Protein AF-H0E4A8-F1 (afdb_monomer)

Organism: NCBI:txid1097667

Radius of gyration: 16.32 Å; Cα contacts (8 Å, |Δi|>4): 364; chains: 1; bounding box: 37×43×40 Å

Mean predicted aligned error: 2.86 Å

Secondary structure (DSSP, 8-state):
-EEEESSHHHHHHHHHHHHHH-TTS--EEEEHHHHHHH-SSEEEE-S-HHHHHHHHHHTTTTPPTT-EEEE----BGGGGT--TT-BPP-TTSSHHHHHHHHSPTT-EEEE--TT--HHHHH-TTS---EEEEEEES-HHHHHHHHHHHTTSTTEEEEE--SGGGHHHHTTHHHHHHHHHHHHTS----------

InterPro domains:
  IPR010185 NADPH-dependent F420 reductase [TIGR01915] (1-191)
  IPR028939 Pyrroline-5-carboxylate reductase, catalytic, N-terminal [PF03807] (2-75)
  IPR036291 NAD(P)-binding domain superfamily [SSF51735] (2-189)
  IPR051267 STEAP family metalloreductases [PTHR14239] (2-176)

pLDDT: mean 96.25, std 3.27, range [65.0, 98.88]

Structure (mmCIF, N/CA/C/O backbone):
data_AF-H0E4A8-F1
#
_entry.id   AF-H0E4A8-F1
#
loop_
_atom_site.group_PDB
_atom_site.id
_atom_site.type_symbol
_atom_site.label_atom_id
_atom_site.label_alt_id
_atom_site.label_comp_id
_atom_site.label_asym_id
_atom_site.label_entity_id
_atom_site.label_seq_id
_atom_site.pdbx_PDB_ins_code
_atom_site.Cartn_x
_atom_site.Cartn_y
_atom_site.Cartn_z
_atom_site.occupancy
_atom_site.B_iso_or_equiv
_atom_site.auth_seq_id
_atom_site.auth_comp_id
_atom_site.auth_asym_id
_atom_site.auth_atom_id
_atom_site.pdbx_PDB_model_num
ATOM 1 N N . MET A 1 1 ? -8.337 3.593 -13.729 1.00 89.88 1 MET A N 1
ATOM 2 C CA . MET A 1 1 ? -7.379 3.894 -12.639 1.00 89.88 1 MET A CA 1
ATOM 3 C C . MET A 1 1 ? -6.614 5.170 -12.969 1.00 89.88 1 MET A C 1
ATOM 5 O O . MET A 1 1 ? -6.301 5.410 -14.129 1.00 89.88 1 MET A O 1
ATOM 9 N N . ILE A 1 2 ? -6.331 5.998 -11.962 1.00 96.88 2 ILE A N 1
ATOM 10 C CA . ILE A 1 2 ? -5.602 7.260 -12.134 1.00 96.88 2 ILE A CA 1
ATOM 11 C C . ILE A 1 2 ? -4.277 7.159 -11.380 1.00 96.88 2 ILE A C 1
ATOM 13 O O . ILE A 1 2 ? -4.266 6.804 -10.203 1.00 96.88 2 ILE A O 1
ATOM 17 N N . ILE A 1 3 ? -3.170 7.455 -12.056 1.00 97.25 3 ILE A N 1
ATOM 18 C CA . ILE A 1 3 ? -1.826 7.464 -11.479 1.00 97.25 3 ILE A CA 1
ATOM 19 C C . ILE A 1 3 ? -1.454 8.910 -11.154 1.00 97.25 3 ILE A C 1
ATOM 21 O O . ILE A 1 3 ? -1.435 9.765 -12.038 1.00 97.25 3 ILE A O 1
ATOM 25 N N . GLY A 1 4 ? -1.166 9.173 -9.880 1.00 97.19 4 GLY A N 1
ATOM 26 C CA . GLY A 1 4 ? -0.726 10.477 -9.394 1.00 97.19 4 GLY A CA 1
ATOM 27 C C . GLY A 1 4 ? 0.796 10.630 -9.409 1.00 97.19 4 GLY A C 1
ATOM 28 O O . GLY A 1 4 ? 1.535 9.690 -9.111 1.00 97.19 4 GLY A O 1
ATOM 29 N N . SER A 1 5 ? 1.276 11.836 -9.710 1.00 96.06 5 SER A N 1
ATOM 30 C CA . SER A 1 5 ? 2.664 12.250 -9.470 1.00 96.06 5 SER A CA 1
ATOM 31 C C . SER A 1 5 ? 2.721 13.706 -9.007 1.00 96.06 5 SER A C 1
ATOM 33 O O . SER A 1 5 ? 1.786 14.476 -9.189 1.00 96.06 5 SER A O 1
ATOM 35 N N . ARG A 1 6 ? 3.856 14.130 -8.445 1.00 93.44 6 ARG A N 1
ATOM 36 C CA . ARG A 1 6 ? 4.151 15.567 -8.244 1.00 93.44 6 ARG A CA 1
ATOM 37 C C . ARG A 1 6 ? 4.451 16.304 -9.554 1.00 93.44 6 ARG A C 1
ATOM 39 O O . ARG A 1 6 ? 4.626 17.510 -9.544 1.00 93.44 6 ARG A O 1
ATOM 46 N N . ASP A 1 7 ? 4.621 15.552 -10.632 1.00 94.94 7 ASP A N 1
ATOM 47 C CA . ASP A 1 7 ? 4.944 16.031 -11.967 1.00 94.94 7 ASP A CA 1
ATOM 48 C C . ASP A 1 7 ? 4.000 15.343 -12.954 1.00 94.94 7 ASP A C 1
ATOM 50 O O . ASP A 1 7 ? 4.032 14.110 -13.070 1.00 94.94 7 ASP A O 1
ATOM 54 N N . ALA A 1 8 ? 3.155 16.129 -13.621 1.00 92.19 8 ALA A N 1
ATOM 55 C CA . ALA A 1 8 ? 2.137 15.626 -14.538 1.00 92.19 8 ALA A CA 1
ATOM 56 C C . ALA A 1 8 ? 2.733 14.809 -15.698 1.00 92.19 8 ALA A C 1
ATOM 58 O O . ALA A 1 8 ? 2.155 13.797 -16.095 1.00 92.19 8 ALA A O 1
ATOM 59 N N . GLY A 1 9 ? 3.916 15.189 -16.198 1.00 95.19 9 GLY A N 1
ATOM 60 C CA . GLY A 1 9 ? 4.614 14.466 -17.263 1.00 95.19 9 GLY A CA 1
ATOM 61 C C . GLY A 1 9 ? 4.978 13.044 -16.841 1.00 95.19 9 GLY A C 1
ATOM 62 O O . GLY A 1 9 ? 4.622 12.080 -17.516 1.00 95.19 9 GLY A O 1
ATOM 63 N N . ARG A 1 10 ? 5.581 12.886 -15.658 1.00 96.19 10 ARG A N 1
ATOM 64 C CA . ARG A 1 10 ? 5.902 11.565 -15.092 1.00 96.19 10 ARG A CA 1
ATOM 65 C C . ARG A 1 10 ? 4.665 10.715 -14.815 1.00 96.19 10 ARG A C 1
ATOM 67 O O . ARG A 1 10 ? 4.739 9.495 -14.957 1.00 96.19 10 ARG A O 1
ATOM 74 N N . ALA A 1 11 ? 3.548 11.326 -14.413 1.00 96.56 11 ALA A N 1
ATOM 75 C CA . ALA A 1 11 ? 2.289 10.597 -14.267 1.00 96.56 11 ALA A CA 1
ATOM 76 C C . ALA A 1 11 ? 1.781 10.089 -15.621 1.00 96.56 11 ALA A C 1
ATOM 78 O O . ALA A 1 11 ? 1.412 8.920 -15.728 1.00 96.56 11 ALA A O 1
ATOM 79 N N . ALA A 1 12 ? 1.788 10.942 -16.649 1.00 96.31 12 ALA A N 1
ATOM 80 C CA . ALA A 1 12 ? 1.376 10.569 -17.998 1.00 96.31 12 ALA A CA 1
ATOM 81 C C . ALA A 1 12 ? 2.245 9.429 -18.550 1.00 96.31 12 ALA A C 1
ATOM 83 O O . ALA A 1 12 ? 1.712 8.420 -18.998 1.00 96.31 12 ALA A O 1
ATOM 84 N N . GLU A 1 13 ? 3.570 9.518 -18.415 1.00 97.38 13 GLU A N 1
ATOM 85 C CA . GLU A 1 13 ? 4.483 8.442 -18.814 1.00 97.38 13 GLU A CA 1
ATOM 86 C C . GLU A 1 13 ? 4.211 7.125 -18.072 1.00 97.38 13 GLU A C 1
ATOM 88 O O . GLU A 1 13 ? 4.284 6.051 -18.666 1.00 97.38 13 GLU A O 1
ATOM 93 N N . ALA A 1 14 ? 3.909 7.181 -16.770 1.00 96.44 14 ALA A N 1
ATOM 94 C CA . ALA A 1 14 ? 3.557 5.992 -15.999 1.00 96.44 14 ALA A CA 1
ATOM 95 C C . ALA A 1 14 ? 2.240 5.367 -16.476 1.00 96.44 14 ALA A C 1
ATOM 97 O O . ALA A 1 14 ? 2.158 4.145 -16.589 1.00 96.44 14 ALA A O 1
ATOM 98 N N . ALA A 1 15 ? 1.242 6.193 -16.797 1.00 96.69 15 ALA A N 1
ATOM 99 C CA . ALA A 1 15 ? -0.020 5.728 -17.357 1.00 96.69 15 ALA A CA 1
ATOM 100 C C . ALA A 1 15 ? 0.171 5.094 -18.741 1.00 96.69 15 ALA A C 1
ATOM 102 O O . ALA A 1 15 ? -0.383 4.029 -18.986 1.00 96.69 15 ALA A O 1
ATOM 103 N N . GLU A 1 16 ? 0.998 5.678 -19.611 1.00 96.06 16 GLU A N 1
ATOM 104 C CA . GLU A 1 16 ? 1.305 5.097 -20.925 1.00 96.06 16 GLU A CA 1
ATOM 105 C C . GLU A 1 16 ? 2.062 3.768 -20.811 1.00 96.06 16 GLU A C 1
ATOM 107 O O . GLU A 1 16 ? 1.724 2.809 -21.504 1.00 96.06 16 GLU A O 1
ATOM 112 N N . ARG A 1 17 ? 3.023 3.649 -19.882 1.00 95.31 17 ARG A N 1
ATOM 113 C CA . ARG A 1 17 ? 3.667 2.354 -19.596 1.00 95.31 17 ARG A CA 1
ATOM 114 C C . ARG A 1 17 ? 2.653 1.304 -19.147 1.00 95.31 17 ARG A C 1
ATOM 116 O O . ARG A 1 17 ? 2.699 0.178 -19.629 1.00 95.31 17 ARG A O 1
ATOM 123 N N . ALA A 1 18 ? 1.732 1.674 -18.259 1.00 94.69 18 ALA A N 1
ATOM 124 C CA . ALA A 1 18 ? 0.694 0.767 -17.783 1.00 94.69 18 ALA A CA 1
ATOM 125 C C . ALA A 1 18 ? -0.293 0.373 -18.900 1.00 94.69 18 ALA A C 1
ATOM 127 O O . ALA A 1 18 ? -0.652 -0.796 -18.994 1.00 94.69 18 ALA A O 1
ATOM 128 N N . LYS A 1 19 ? -0.661 1.293 -19.803 1.00 95.62 19 LYS A N 1
ATOM 129 C CA . LYS A 1 19 ? -1.463 0.975 -21.002 1.00 95.62 19 LYS A CA 1
ATOM 130 C C . LYS A 1 19 ? -0.753 0.015 -21.950 1.00 95.62 19 LYS A C 1
ATOM 132 O O . LYS A 1 19 ? -1.410 -0.796 -22.586 1.00 95.62 19 LYS A O 1
ATOM 137 N N . GLY A 1 20 ? 0.576 0.084 -22.037 1.00 94.50 20 GLY A N 1
ATOM 138 C CA . GLY A 1 20 ? 1.362 -0.880 -22.808 1.00 94.50 20 GLY A CA 1
ATOM 139 C C . GLY A 1 20 ? 1.214 -2.322 -22.309 1.00 94.50 20 GLY A C 1
ATOM 140 O O . GLY A 1 20 ? 1.325 -3.247 -23.107 1.00 94.50 20 GLY A O 1
ATOM 141 N N . LEU A 1 21 ? 0.937 -2.504 -21.013 1.00 92.50 21 LEU A N 1
ATOM 142 C CA . LEU A 1 21 ? 0.673 -3.808 -20.396 1.00 92.50 21 LEU A CA 1
ATOM 143 C C . LEU A 1 21 ? -0.818 -4.169 -20.423 1.00 92.50 21 LEU A C 1
ATOM 145 O O . LEU A 1 21 ? -1.163 -5.331 -20.600 1.00 92.50 21 LEU A O 1
ATOM 149 N N . VAL A 1 22 ? -1.701 -3.177 -20.266 1.00 92.81 22 VAL A N 1
ATOM 150 C CA . VAL A 1 22 ? -3.159 -3.362 -20.207 1.00 92.81 22 VAL A CA 1
ATOM 151 C C . VAL A 1 22 ? -3.851 -2.393 -21.182 1.00 92.81 22 VAL A C 1
ATOM 153 O O . VAL A 1 22 ? -4.365 -1.355 -20.751 1.00 92.81 22 VAL A O 1
ATOM 156 N N . PRO A 1 23 ? -3.873 -2.695 -22.497 1.00 91.44 23 PRO A N 1
ATOM 157 C CA . PRO A 1 23 ? -4.367 -1.769 -23.524 1.00 91.44 23 PRO A CA 1
ATOM 158 C C . PRO A 1 23 ? -5.839 -1.377 -23.363 1.00 91.44 23 PRO A C 1
ATOM 160 O O . PRO A 1 23 ? -6.214 -0.250 -23.679 1.00 91.44 23 PRO A O 1
ATOM 163 N N . ASP A 1 24 ? -6.653 -2.288 -22.828 1.00 92.50 24 ASP A N 1
ATOM 164 C CA . ASP A 1 24 ? -8.088 -2.079 -22.607 1.00 92.50 24 ASP A CA 1
ATOM 165 C C . ASP A 1 24 ? -8.396 -1.340 -21.288 1.00 92.50 24 ASP A C 1
ATOM 167 O O . ASP A 1 24 ? -9.552 -1.046 -20.981 1.00 92.50 24 ASP A O 1
ATOM 171 N N . GLY A 1 25 ? -7.374 -1.029 -20.482 1.00 90.88 25 GLY A N 1
ATOM 172 C CA . GLY A 1 25 ? -7.534 -0.328 -19.211 1.00 90.88 25 GLY A CA 1
ATOM 173 C C . GLY A 1 25 ? -7.745 1.181 -19.383 1.00 90.88 25 GLY A C 1
ATOM 174 O O . GLY A 1 25 ? -6.939 1.865 -20.015 1.00 90.88 25 GLY A O 1
ATOM 175 N N . ASP A 1 26 ? -8.769 1.752 -18.733 1.00 93.81 26 ASP A N 1
ATOM 176 C CA . ASP A 1 26 ? -8.910 3.217 -18.620 1.00 93.81 26 ASP A CA 1
ATOM 177 C C . ASP A 1 26 ? -7.885 3.764 -17.614 1.00 93.81 26 ASP A C 1
ATOM 179 O O . ASP A 1 26 ? -8.121 3.812 -16.400 1.00 93.81 26 ASP A O 1
ATOM 183 N N . LEU A 1 27 ? -6.707 4.118 -18.128 1.00 95.75 27 LEU A N 1
ATOM 184 C CA . LEU A 1 27 ? -5.554 4.588 -17.367 1.00 95.75 27 LEU A CA 1
ATOM 185 C C . LEU A 1 27 ? -5.230 6.041 -17.708 1.00 95.75 27 LEU A C 1
ATOM 187 O O . LEU A 1 27 ? -5.097 6.415 -18.875 1.00 95.75 27 LEU A O 1
ATOM 191 N N . ARG A 1 28 ? -5.070 6.875 -16.678 1.00 96.19 28 ARG A N 1
ATOM 192 C CA . ARG A 1 28 ? -4.749 8.302 -16.833 1.00 96.19 28 ARG A CA 1
ATOM 193 C C . ARG A 1 28 ? -3.680 8.714 -15.837 1.00 96.19 28 ARG A C 1
ATOM 195 O O . ARG A 1 28 ? -3.685 8.246 -14.703 1.00 96.19 28 ARG A O 1
ATOM 202 N N . GLY A 1 29 ? -2.778 9.589 -16.261 1.00 97.62 29 GLY A N 1
ATOM 203 C CA . GLY A 1 29 ? -1.766 10.189 -15.401 1.00 97.62 29 GLY A CA 1
ATOM 204 C C . GLY A 1 29 ? -2.123 11.637 -15.101 1.00 97.62 29 GLY A C 1
ATOM 205 O O . GLY A 1 29 ? -2.346 12.390 -16.043 1.00 97.62 29 GLY A O 1
ATOM 206 N N . LEU A 1 30 ? -2.185 12.011 -13.823 1.00 97.81 30 LEU A N 1
ATOM 207 C CA . LEU A 1 30 ? -2.487 13.372 -13.368 1.00 97.81 30 LEU A CA 1
ATOM 208 C C . LEU A 1 30 ? -1.539 13.799 -12.241 1.00 97.81 30 LEU A C 1
ATOM 210 O O . LEU A 1 30 ? -0.810 12.984 -11.665 1.00 97.81 30 LEU A O 1
ATOM 214 N N . GLU A 1 31 ? -1.570 15.081 -11.882 1.00 97.62 31 GLU A N 1
ATOM 215 C CA . GLU A 1 31 ? -0.942 15.512 -10.636 1.00 97.62 31 GLU A CA 1
ATOM 216 C C . GLU A 1 31 ? -1.632 14.872 -9.422 1.00 97.62 31 GLU A C 1
ATOM 218 O O . GLU A 1 31 ? -2.827 14.581 -9.444 1.00 97.62 31 GLU A O 1
ATOM 223 N N . ASN A 1 32 ? -0.890 14.659 -8.332 1.00 97.75 32 ASN A N 1
ATOM 224 C CA . ASN A 1 32 ? -1.386 13.982 -7.129 1.00 97.75 32 ASN A CA 1
ATOM 225 C C . ASN A 1 32 ? -2.711 14.566 -6.609 1.00 97.75 32 ASN A C 1
ATOM 227 O O . ASN A 1 32 ? -3.613 13.808 -6.250 1.00 97.75 32 ASN A O 1
ATOM 231 N N . ALA A 1 33 ? -2.837 15.895 -6.567 1.00 97.44 33 ALA A N 1
ATOM 232 C CA . ALA A 1 33 ? -4.037 16.560 -6.064 1.00 97.44 33 ALA A CA 1
ATOM 233 C C . ALA A 1 33 ? -5.249 16.348 -6.988 1.00 97.44 33 ALA A C 1
ATOM 235 O O . ALA A 1 33 ? -6.349 16.047 -6.519 1.00 97.44 33 ALA A O 1
ATOM 236 N N . GLU A 1 34 ? -5.039 16.431 -8.302 1.00 97.56 34 GLU A N 1
ATOM 237 C CA . GLU A 1 34 ? -6.075 16.186 -9.308 1.00 97.56 34 GLU A CA 1
ATOM 238 C C . GLU A 1 34 ? -6.516 14.719 -9.307 1.00 97.56 34 GLU A C 1
ATOM 240 O O . GLU A 1 34 ? -7.712 14.431 -9.267 1.00 97.56 34 GLU A O 1
ATOM 245 N N . ALA A 1 35 ? -5.559 13.785 -9.257 1.00 97.62 35 ALA A N 1
ATOM 246 C CA . ALA A 1 35 ? -5.830 12.355 -9.147 1.00 97.62 35 ALA A CA 1
ATOM 247 C C . ALA A 1 35 ? -6.649 12.026 -7.891 1.00 97.62 35 ALA A C 1
ATOM 249 O O . ALA A 1 35 ? -7.612 11.265 -7.957 1.00 97.62 35 ALA A O 1
ATOM 250 N N . THR A 1 36 ? -6.302 12.642 -6.758 1.00 97.75 36 THR A N 1
ATOM 251 C CA . THR A 1 36 ? -7.011 12.467 -5.481 1.00 97.75 36 THR A CA 1
ATOM 252 C C . THR A 1 36 ? -8.427 13.039 -5.533 1.00 97.75 36 THR A C 1
ATOM 254 O O . THR A 1 36 ? -9.368 12.408 -5.055 1.00 97.75 36 THR A O 1
ATOM 257 N N . THR A 1 37 ? -8.602 14.198 -6.172 1.00 97.25 37 THR A N 1
ATOM 258 C CA . THR A 1 37 ? -9.918 14.832 -6.362 1.00 97.25 37 THR A CA 1
ATOM 259 C C . THR A 1 37 ? -10.838 13.972 -7.233 1.00 97.25 37 THR A C 1
ATOM 261 O O . THR A 1 37 ? -12.033 13.831 -6.945 1.00 97.25 37 THR A O 1
ATOM 264 N N . ALA A 1 38 ? -10.274 13.381 -8.289 1.00 96.25 38 ALA A N 1
ATOM 265 C CA . ALA A 1 38 ? -10.979 12.505 -9.217 1.00 96.25 38 ALA A CA 1
ATOM 266 C C . ALA A 1 38 ? -11.249 11.101 -8.645 1.00 96.25 38 ALA A C 1
ATOM 268 O O . ALA A 1 38 ? -12.133 10.406 -9.139 1.00 96.25 38 ALA A O 1
ATOM 269 N N . ALA A 1 39 ? -10.524 10.675 -7.606 1.00 95.88 39 ALA A N 1
ATOM 270 C CA . ALA A 1 39 ? -10.734 9.380 -6.971 1.00 95.88 39 ALA A CA 1
ATOM 271 C C . ALA A 1 39 ? -12.077 9.340 -6.227 1.00 95.88 39 ALA A C 1
ATOM 273 O O . ALA A 1 39 ? -12.325 10.122 -5.311 1.00 95.88 39 ALA A O 1
ATOM 274 N N . GLU A 1 40 ? -12.949 8.397 -6.573 1.00 92.62 40 GLU A N 1
ATOM 275 C CA . GLU A 1 40 ? -14.282 8.318 -5.968 1.00 92.62 40 GLU A CA 1
ATOM 276 C C . GLU A 1 40 ? -14.223 7.870 -4.504 1.00 92.62 40 GLU A C 1
ATOM 278 O O . GLU A 1 40 ? -14.769 8.542 -3.628 1.00 92.62 40 GLU A O 1
ATOM 283 N N . LYS A 1 41 ? -13.520 6.761 -4.227 1.00 95.44 41 LYS A N 1
ATOM 284 C CA . LYS A 1 41 ? -13.571 6.102 -2.913 1.00 95.44 41 LYS A CA 1
ATOM 285 C C . LYS A 1 41 ? -12.221 5.787 -2.282 1.00 95.44 41 LYS A C 1
ATOM 287 O O . LYS A 1 41 ? -12.070 6.002 -1.081 1.00 95.44 41 LYS A O 1
ATOM 292 N N . VAL A 1 42 ? -11.265 5.270 -3.053 1.00 98.25 42 VAL A N 1
ATOM 293 C CA . VAL A 1 42 ? -9.978 4.785 -2.534 1.00 98.25 42 VAL A CA 1
ATOM 294 C C . VAL A 1 42 ? -8.826 5.564 -3.159 1.00 98.25 42 VAL A C 1
ATOM 296 O O . VAL A 1 42 ? -8.773 5.727 -4.376 1.00 98.25 42 VAL A O 1
ATOM 299 N N . VAL A 1 43 ? -7.897 6.017 -2.320 1.00 98.50 43 VAL A N 1
ATOM 300 C CA . VAL A 1 43 ? -6.644 6.674 -2.708 1.00 98.5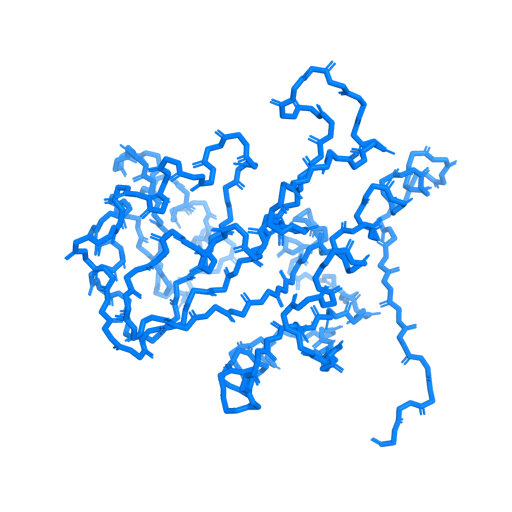0 43 VAL A CA 1
ATOM 301 C C . VAL A 1 43 ? -5.496 5.822 -2.179 1.00 98.50 43 VAL A C 1
ATOM 303 O O . VAL A 1 43 ? -5.333 5.679 -0.969 1.00 98.50 43 VAL A O 1
ATOM 306 N N . VAL A 1 44 ? -4.709 5.230 -3.078 1.00 98.38 44 VAL A N 1
ATOM 307 C CA . VAL A 1 44 ? -3.576 4.375 -2.696 1.00 98.38 44 VAL A CA 1
ATOM 308 C C . VAL A 1 44 ? -2.318 5.224 -2.540 1.00 98.38 44 VAL A C 1
ATOM 310 O O . VAL A 1 44 ? -1.916 5.930 -3.464 1.00 98.38 44 VAL A O 1
ATOM 313 N N . ILE A 1 45 ? -1.670 5.137 -1.380 1.00 98.31 45 ILE A N 1
ATOM 314 C CA . ILE A 1 45 ? -0.412 5.829 -1.098 1.00 98.31 45 ILE A CA 1
ATOM 315 C C . ILE A 1 45 ? 0.736 4.846 -1.304 1.00 98.31 45 ILE A C 1
ATOM 317 O O . ILE A 1 45 ? 1.072 4.050 -0.431 1.00 98.31 45 ILE A O 1
ATOM 321 N N . ALA A 1 46 ? 1.341 4.926 -2.488 1.00 96.38 46 ALA A N 1
ATOM 322 C CA . ALA A 1 46 ? 2.453 4.083 -2.927 1.00 96.38 46 ALA A CA 1
ATOM 323 C C . ALA A 1 46 ? 3.734 4.914 -3.134 1.00 96.38 46 ALA A C 1
ATOM 325 O O . ALA A 1 46 ? 4.352 4.899 -4.198 1.00 96.38 46 ALA A O 1
ATOM 326 N N . VAL A 1 47 ? 4.114 5.702 -2.123 1.00 96.38 47 VAL A N 1
ATOM 327 C CA . VAL A 1 47 ? 5.311 6.561 -2.155 1.00 96.38 47 VAL A CA 1
ATOM 328 C C . VAL A 1 47 ? 6.386 6.052 -1.190 1.00 96.38 47 VAL A C 1
ATOM 330 O O . VAL A 1 47 ? 6.066 5.384 -0.210 1.00 96.38 47 VAL A O 1
ATOM 333 N N . PRO A 1 48 ? 7.671 6.391 -1.390 1.00 95.44 48 PRO A N 1
ATOM 334 C CA . PRO A 1 48 ? 8.694 6.095 -0.393 1.00 95.44 48 PRO A CA 1
ATOM 335 C C . PRO A 1 48 ? 8.340 6.709 0.966 1.00 95.44 48 PRO A C 1
ATOM 337 O O . PRO A 1 48 ? 7.860 7.844 1.020 1.00 95.44 48 PRO A O 1
ATOM 340 N N . PHE A 1 49 ? 8.662 6.015 2.062 1.00 97.44 49 PHE A N 1
ATOM 341 C CA . PHE A 1 49 ? 8.358 6.483 3.422 1.00 97.44 49 PHE A CA 1
ATOM 342 C C . PHE A 1 49 ? 8.848 7.917 3.691 1.00 97.44 49 PHE A C 1
ATOM 344 O O . PHE A 1 49 ? 8.114 8.732 4.244 1.00 97.44 49 PHE A O 1
ATOM 351 N N . ALA A 1 50 ? 10.036 8.279 3.189 1.00 96.19 50 ALA A N 1
ATOM 352 C CA . ALA A 1 50 ? 10.596 9.630 3.308 1.00 96.19 50 ALA A CA 1
ATOM 353 C C . ALA A 1 50 ? 9.714 10.744 2.699 1.00 96.19 50 ALA A C 1
ATOM 355 O O . ALA A 1 50 ? 9.853 11.909 3.059 1.00 96.19 50 ALA A O 1
ATOM 356 N N . SER A 1 51 ? 8.823 10.408 1.762 1.00 96.81 51 SER A N 1
ATOM 357 C CA . SER A 1 51 ? 7.903 11.344 1.100 1.00 96.81 51 SER A CA 1
ATOM 358 C C . SER A 1 51 ? 6.447 11.185 1.544 1.00 96.81 51 SER A C 1
ATOM 360 O O . SER A 1 51 ? 5.606 11.980 1.130 1.00 96.81 51 SER A O 1
ATOM 362 N N . GLN A 1 52 ? 6.122 10.185 2.367 1.00 98.00 52 GLN A N 1
ATOM 363 C CA . GLN A 1 52 ? 4.743 9.877 2.754 1.00 98.00 52 GLN A CA 1
ATOM 364 C C . GLN A 1 52 ? 4.093 11.062 3.477 1.00 98.00 52 GLN A C 1
ATOM 366 O O . GLN A 1 52 ? 3.042 11.546 3.062 1.00 98.00 52 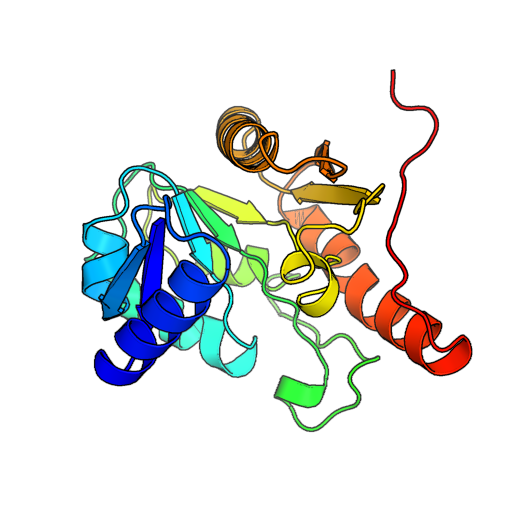GLN A O 1
ATOM 371 N N . ALA A 1 53 ? 4.758 11.592 4.507 1.00 97.94 53 ALA A N 1
ATOM 372 C CA . ALA A 1 53 ? 4.196 12.663 5.320 1.00 97.94 53 ALA A CA 1
ATOM 373 C C . ALA A 1 53 ? 3.969 13.963 4.533 1.00 97.94 53 ALA A C 1
ATOM 375 O O . ALA A 1 53 ? 2.942 14.615 4.701 1.00 97.94 53 ALA A O 1
ATOM 376 N N . SER A 1 54 ? 4.910 14.351 3.666 1.00 97.88 54 SER A N 1
ATOM 377 C CA . SER A 1 54 ? 4.755 15.540 2.821 1.00 97.88 54 SER A CA 1
ATOM 378 C C . SER A 1 54 ? 3.700 15.341 1.734 1.00 97.88 54 SER A C 1
ATOM 380 O O . SER A 1 54 ? 2.965 16.278 1.439 1.00 97.88 54 SER A O 1
ATOM 382 N N . THR A 1 55 ? 3.578 14.126 1.189 1.00 98.12 55 THR A N 1
ATOM 383 C CA . THR A 1 55 ? 2.527 13.780 0.221 1.00 98.12 55 THR A CA 1
ATOM 384 C C . THR A 1 55 ? 1.148 13.897 0.860 1.00 98.12 55 THR A C 1
ATOM 386 O O . THR A 1 55 ? 0.311 14.621 0.340 1.00 98.12 55 THR A O 1
ATOM 389 N N . LEU A 1 56 ? 0.923 13.268 2.018 1.00 98.25 56 LEU A N 1
ATOM 390 C CA . LEU A 1 56 ? -0.367 13.327 2.714 1.00 98.25 56 LEU A CA 1
ATOM 391 C C . LEU A 1 56 ? -0.747 14.753 3.123 1.00 98.25 56 LEU A C 1
ATOM 393 O O . LEU A 1 56 ? -1.891 15.152 2.933 1.00 98.25 56 LEU A O 1
ATOM 397 N N . LYS A 1 57 ? 0.216 15.548 3.605 1.00 97.62 57 LYS A N 1
ATOM 398 C CA . LYS A 1 57 ? -0.011 16.972 3.899 1.00 97.62 57 LYS A CA 1
ATOM 399 C C . LYS A 1 57 ? -0.384 17.774 2.655 1.00 97.62 57 LYS A C 1
ATOM 401 O O . LYS A 1 57 ? -1.249 18.626 2.736 1.00 97.62 57 LYS A O 1
ATOM 406 N N . GLY A 1 58 ? 0.243 17.504 1.510 1.00 97.38 58 GLY A N 1
ATOM 407 C CA . GLY A 1 58 ? -0.113 18.160 0.248 1.00 97.38 58 GLY A CA 1
ATOM 408 C C . GLY A 1 58 ? -1.483 17.749 -0.301 1.00 97.38 58 GLY A C 1
ATOM 409 O O . GLY A 1 58 ? -2.012 18.427 -1.174 1.00 97.38 58 GLY A O 1
ATOM 410 N N . LEU A 1 59 ? -2.052 16.649 0.198 1.00 97.81 59 LEU A N 1
ATOM 411 C CA . LEU A 1 59 ? -3.360 16.134 -0.198 1.00 97.81 59 LEU A CA 1
ATOM 412 C C . LEU A 1 59 ? -4.472 16.465 0.807 1.00 97.81 59 LEU A C 1
ATOM 414 O O . LEU A 1 59 ? -5.627 16.135 0.542 1.00 97.81 59 LEU A O 1
ATOM 418 N N . SER A 1 60 ? -4.163 17.105 1.941 1.00 95.69 60 SER A N 1
ATOM 419 C CA . SER A 1 60 ? -5.136 17.329 3.021 1.00 95.69 60 SER A CA 1
ATOM 420 C C . SER A 1 60 ? -6.383 18.074 2.558 1.00 95.69 60 SER A C 1
ATOM 422 O O . SER A 1 60 ? -7.477 17.762 3.008 1.00 95.69 60 SER A O 1
ATOM 424 N N . ASP A 1 61 ? -6.228 19.020 1.637 1.00 96.69 61 ASP A N 1
ATOM 425 C CA . ASP A 1 61 ? -7.322 19.904 1.223 1.00 96.69 61 ASP A CA 1
ATOM 426 C C . ASP A 1 61 ? -8.235 19.264 0.167 1.00 96.69 61 ASP A C 1
ATOM 428 O O . ASP A 1 61 ? -9.341 19.743 -0.075 1.00 96.69 61 ASP A O 1
ATOM 432 N N . VAL A 1 62 ? -7.779 18.177 -0.464 1.00 97.88 62 VAL A N 1
ATOM 433 C CA . VAL A 1 62 ? -8.506 17.474 -1.534 1.00 97.88 62 VAL A CA 1
ATOM 434 C C . VAL A 1 62 ? -9.026 16.103 -1.108 1.00 97.88 62 VAL A C 1
ATOM 436 O O . VAL A 1 62 ? -9.909 15.555 -1.768 1.00 97.88 62 VAL A O 1
ATOM 439 N N . LEU A 1 63 ? -8.511 15.547 -0.008 1.00 98.06 63 LEU A N 1
ATOM 440 C CA . LEU A 1 63 ? -9.054 14.339 0.603 1.00 98.06 63 LEU A CA 1
ATOM 441 C C . LEU A 1 63 ? -10.408 14.644 1.250 1.00 98.06 63 LEU A C 1
ATOM 443 O O . LEU A 1 63 ? -10.537 15.532 2.092 1.00 98.06 63 LEU A O 1
ATOM 447 N N . ARG A 1 64 ? -11.424 13.879 0.861 1.00 96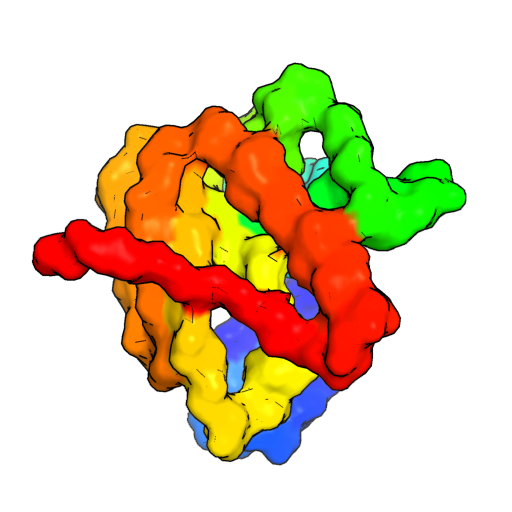.94 64 ARG A N 1
ATOM 448 C CA . ARG A 1 64 ? -12.814 14.063 1.283 1.00 96.94 64 ARG A CA 1
ATOM 449 C C . ARG A 1 64 ? -13.190 13.101 2.399 1.00 96.94 64 ARG A C 1
ATOM 451 O O . ARG A 1 64 ? -12.657 11.996 2.501 1.00 96.94 64 ARG A O 1
ATOM 458 N N . GLU A 1 65 ? -14.171 13.504 3.197 1.00 95.94 65 GLU A N 1
ATOM 459 C CA . GLU A 1 65 ? -14.786 12.631 4.193 1.00 95.94 65 GLU A CA 1
ATOM 460 C C . GLU A 1 65 ? -15.219 11.291 3.571 1.00 95.94 65 GLU A C 1
ATOM 462 O O . GLU A 1 65 ? -15.657 11.222 2.422 1.00 95.94 65 GLU A O 1
ATOM 467 N N . ASP A 1 66 ? -15.034 10.209 4.328 1.00 95.25 66 ASP A N 1
ATOM 468 C CA . ASP A 1 66 ? -15.328 8.830 3.935 1.00 95.25 66 ASP A CA 1
ATOM 469 C C . ASP A 1 66 ? -14.543 8.270 2.736 1.00 95.25 66 ASP A C 1
ATOM 471 O O . ASP A 1 66 ? -14.762 7.105 2.375 1.00 95.25 66 ASP A O 1
ATOM 475 N N . GLN A 1 67 ? -13.582 9.008 2.165 1.00 97.88 67 GLN A N 1
ATOM 476 C CA . GLN A 1 67 ? -12.541 8.385 1.345 1.00 97.88 67 GLN A CA 1
ATOM 477 C C . GLN A 1 67 ? -11.646 7.494 2.210 1.00 97.88 67 GLN A C 1
ATOM 479 O O . GLN A 1 67 ? -11.407 7.754 3.393 1.00 97.88 67 GLN A O 1
ATOM 484 N N . ILE A 1 68 ? -11.146 6.429 1.591 1.00 98.75 68 ILE A N 1
ATOM 485 C CA . ILE A 1 68 ? -10.208 5.494 2.197 1.00 98.75 68 ILE A CA 1
ATOM 486 C C . ILE A 1 68 ? -8.829 5.762 1.610 1.00 98.75 68 ILE A C 1
ATOM 488 O O . ILE A 1 68 ? -8.606 5.596 0.412 1.00 98.75 68 ILE A O 1
ATOM 492 N N . VAL A 1 69 ? -7.894 6.135 2.471 1.00 98.81 69 VAL A N 1
ATOM 493 C CA . VAL A 1 69 ? -6.468 6.103 2.175 1.00 98.81 69 VAL A CA 1
ATOM 494 C C . VAL A 1 69 ? -5.976 4.681 2.428 1.00 98.81 69 VAL A C 1
ATOM 496 O O . VAL A 1 69 ? -5.953 4.228 3.573 1.00 98.81 69 VAL A O 1
ATOM 499 N N . LEU A 1 70 ? -5.620 3.974 1.353 1.00 98.81 70 LEU A N 1
ATOM 500 C CA . LEU A 1 70 ? -4.941 2.683 1.420 1.00 98.81 70 LEU A CA 1
ATOM 501 C C . LEU A 1 70 ? -3.433 2.929 1.430 1.00 98.81 70 LEU A C 1
ATOM 503 O O . LEU A 1 70 ? -2.842 3.253 0.401 1.00 98.81 70 LEU A O 1
ATOM 507 N N . ASP A 1 71 ? -2.819 2.808 2.597 1.00 98.81 71 ASP A N 1
ATOM 508 C CA . ASP A 1 71 ? -1.392 3.021 2.781 1.00 98.81 71 ASP A CA 1
ATOM 509 C C . ASP A 1 71 ? -0.611 1.725 2.538 1.00 98.81 71 ASP A C 1
ATOM 511 O O . ASP A 1 71 ? -0.808 0.733 3.240 1.00 98.81 71 ASP A O 1
ATOM 515 N N . ALA A 1 72 ? 0.270 1.751 1.537 1.00 98.44 72 ALA A N 1
ATOM 516 C CA . ALA A 1 72 ? 1.175 0.651 1.208 1.00 98.44 72 ALA A CA 1
ATOM 517 C C . ALA A 1 72 ? 2.624 0.947 1.619 1.00 98.44 72 ALA A C 1
ATOM 519 O O . ALA A 1 72 ? 3.551 0.224 1.243 1.00 98.44 72 ALA A O 1
ATOM 520 N N . THR A 1 73 ? 2.856 2.041 2.348 1.00 98.00 73 THR A N 1
ATOM 521 C CA . THR A 1 73 ? 4.208 2.453 2.708 1.00 98.00 73 THR A CA 1
ATOM 522 C C . THR A 1 73 ? 4.786 1.614 3.841 1.00 98.00 73 THR A C 1
ATOM 524 O O . THR A 1 73 ? 4.099 1.181 4.761 1.00 98.00 73 THR A O 1
ATOM 527 N N . VAL A 1 74 ? 6.098 1.394 3.772 1.00 98.06 74 VAL A N 1
ATOM 528 C CA . VAL A 1 74 ? 6.856 0.677 4.798 1.00 98.06 74 VAL A CA 1
ATOM 529 C C . VAL A 1 74 ? 8.043 1.540 5.216 1.00 98.06 74 VAL A C 1
ATOM 531 O O . VAL A 1 74 ? 8.807 1.981 4.346 1.00 98.06 74 VAL A O 1
ATOM 534 N N . PRO A 1 75 ? 8.257 1.772 6.523 1.00 97.44 75 PRO A N 1
ATOM 535 C CA . PRO A 1 75 ? 9.339 2.606 7.019 1.00 97.44 75 PRO A CA 1
ATOM 536 C C . PRO A 1 75 ? 10.663 1.836 6.976 1.00 97.44 75 PRO A C 1
ATOM 538 O O . PRO A 1 75 ? 11.165 1.361 7.987 1.00 97.44 75 PRO A O 1
ATOM 541 N N . LEU A 1 76 ? 11.235 1.665 5.786 1.00 97.38 76 LEU A N 1
ATOM 542 C CA . LEU A 1 76 ? 12.493 0.941 5.594 1.00 97.38 76 LEU A CA 1
ATOM 543 C C . LEU A 1 76 ? 13.717 1.839 5.814 1.00 97.38 76 LEU A C 1
ATOM 545 O O . LEU A 1 76 ? 13.704 3.036 5.528 1.00 97.38 76 LEU A O 1
ATOM 549 N N . GLY A 1 77 ? 14.823 1.222 6.233 1.00 96.50 77 GLY A N 1
ATOM 550 C CA . GLY A 1 77 ? 16.110 1.869 6.483 1.00 96.50 77 GLY A CA 1
ATOM 551 C C . GLY A 1 77 ? 16.614 2.808 5.377 1.00 96.50 77 GLY A C 1
ATOM 552 O O . GLY A 1 77 ? 17.133 3.866 5.732 1.00 96.50 77 GLY A O 1
ATOM 553 N N . PRO A 1 78 ? 16.446 2.526 4.065 1.00 95.81 78 PRO A N 1
ATOM 554 C CA . PRO A 1 78 ? 16.899 3.420 3.000 1.00 95.81 78 PRO A CA 1
ATOM 555 C C . PRO A 1 78 ? 16.311 4.832 3.078 1.00 95.81 78 PRO A C 1
ATOM 557 O O . PRO A 1 78 ? 16.958 5.772 2.629 1.00 95.81 78 PRO A O 1
ATOM 560 N N . ALA A 1 79 ? 15.143 5.012 3.709 1.00 91.94 79 ALA A N 1
ATOM 561 C CA . ALA A 1 79 ? 14.560 6.334 3.948 1.00 91.94 79 ALA A CA 1
ATOM 562 C C . ALA A 1 79 ? 15.451 7.249 4.812 1.00 91.94 79 ALA A C 1
ATOM 564 O O . ALA A 1 79 ? 15.298 8.466 4.770 1.00 91.94 79 ALA A O 1
ATOM 565 N N . ILE A 1 80 ? 16.380 6.668 5.576 1.00 91.75 80 ILE A N 1
ATOM 566 C CA . ILE A 1 80 ? 17.330 7.364 6.454 1.00 91.75 80 ILE A CA 1
ATOM 567 C C . ILE A 1 80 ? 18.788 6.935 6.195 1.00 91.75 80 ILE A C 1
ATOM 569 O O . ILE A 1 80 ? 19.639 7.066 7.069 1.00 91.75 80 ILE A O 1
ATOM 573 N N . GLY A 1 81 ? 19.086 6.381 5.012 1.00 92.50 81 GLY A N 1
ATOM 574 C CA . GLY A 1 81 ? 20.437 5.925 4.646 1.00 92.50 81 GLY A CA 1
ATOM 575 C C . GLY A 1 81 ? 20.868 4.581 5.256 1.00 92.50 81 GLY A C 1
ATOM 576 O O . GLY A 1 81 ? 22.050 4.244 5.243 1.00 92.50 81 GLY A O 1
ATOM 577 N N . GLY A 1 82 ? 19.927 3.808 5.803 1.00 94.62 82 GLY A N 1
ATOM 578 C CA . GLY A 1 82 ? 20.144 2.468 6.350 1.00 94.62 82 GLY A CA 1
ATOM 579 C C . GLY A 1 82 ? 19.936 1.330 5.342 1.00 94.62 82 GLY A C 1
ATOM 580 O O . GLY A 1 82 ? 19.718 1.537 4.149 1.00 94.62 82 GLY A O 1
ATOM 581 N N . LYS A 1 83 ? 19.975 0.087 5.838 1.00 96.44 83 LYS A N 1
ATOM 582 C CA . LYS A 1 83 ? 19.785 -1.127 5.024 1.00 96.44 83 LYS A CA 1
ATOM 583 C C . LYS A 1 83 ? 18.299 -1.381 4.723 1.00 96.44 83 LYS A C 1
ATOM 585 O O . LYS A 1 83 ? 17.464 -1.143 5.594 1.00 96.44 83 LYS A O 1
ATOM 590 N N . PRO A 1 84 ? 17.952 -1.961 3.558 1.00 94.88 84 PRO A N 1
ATOM 591 C CA . PRO A 1 84 ? 16.567 -2.311 3.214 1.00 94.88 84 PRO A CA 1
ATOM 592 C C . PRO A 1 84 ? 15.984 -3.437 4.085 1.00 94.88 84 PRO A C 1
ATOM 594 O O . PRO A 1 84 ? 14.776 -3.607 4.141 1.00 94.88 84 PRO A O 1
ATOM 597 N N . THR A 1 85 ? 16.825 -4.168 4.823 1.00 96.75 85 THR A N 1
ATOM 598 C CA . THR A 1 85 ? 16.416 -5.185 5.808 1.00 96.75 85 THR A CA 1
ATOM 599 C C . THR A 1 85 ? 16.225 -4.617 7.220 1.00 96.75 85 THR A C 1
ATOM 601 O O . THR A 1 85 ? 16.192 -5.373 8.188 1.00 96.75 85 THR A O 1
ATOM 604 N N . THR A 1 86 ? 16.174 -3.293 7.373 1.00 96.88 86 THR A N 1
ATOM 605 C CA . THR A 1 86 ? 15.978 -2.620 8.661 1.00 96.88 86 THR A CA 1
ATOM 606 C C . THR A 1 86 ? 14.656 -1.869 8.645 1.00 96.88 86 THR A C 1
ATOM 608 O O . THR A 1 86 ? 14.405 -1.096 7.725 1.00 96.88 86 THR A O 1
ATOM 611 N N . LEU A 1 87 ? 13.834 -2.080 9.674 1.00 96.75 87 LEU A N 1
ATOM 612 C CA . LEU A 1 87 ? 12.637 -1.283 9.921 1.00 96.75 87 LEU A CA 1
ATOM 613 C C . LEU A 1 87 ? 13.012 -0.045 10.747 1.00 96.75 87 LEU A C 1
ATOM 615 O O . LEU A 1 87 ? 13.746 -0.144 11.730 1.00 96.75 87 LEU A O 1
ATOM 619 N N . VAL A 1 88 ? 12.513 1.114 10.342 1.00 96.50 88 VAL A N 1
ATOM 620 C CA . VAL A 1 88 ? 12.662 2.392 11.034 1.00 96.50 88 VAL A CA 1
ATOM 621 C C . VAL A 1 88 ? 11.497 2.553 12.003 1.00 96.50 88 VAL A C 1
ATOM 623 O O . VAL A 1 88 ? 10.343 2.320 11.654 1.00 96.50 88 VAL A O 1
ATOM 626 N N . GLY A 1 89 ? 11.803 2.952 13.237 1.00 95.06 89 GLY A N 1
ATOM 627 C CA . GLY A 1 89 ? 10.779 3.241 14.235 1.00 95.06 89 GLY A CA 1
ATOM 628 C C . GLY A 1 89 ? 9.999 4.508 13.887 1.00 95.06 89 GLY A C 1
ATOM 629 O O . GLY A 1 89 ? 10.594 5.544 13.594 1.00 95.06 89 GLY A O 1
ATOM 630 N N . VAL A 1 90 ? 8.672 4.428 13.973 1.00 96.62 90 VAL A N 1
ATOM 631 C CA . VAL A 1 90 ? 7.751 5.558 13.798 1.00 96.62 90 VAL A CA 1
ATOM 632 C C . VAL A 1 90 ? 7.070 5.828 15.135 1.00 96.62 90 VAL A C 1
ATOM 634 O O . VAL A 1 90 ? 6.597 4.893 15.777 1.00 96.62 90 VAL A O 1
ATOM 637 N N . TRP A 1 91 ? 7.014 7.089 15.574 1.00 97.25 91 TRP A N 1
ATOM 638 C CA . TRP A 1 91 ? 6.471 7.440 16.896 1.00 97.25 91 TRP A CA 1
ATOM 639 C C . TRP A 1 91 ? 5.006 7.016 17.064 1.00 97.25 91 TRP A C 1
ATOM 641 O O . TRP A 1 91 ? 4.615 6.508 18.110 1.00 97.25 91 TRP A O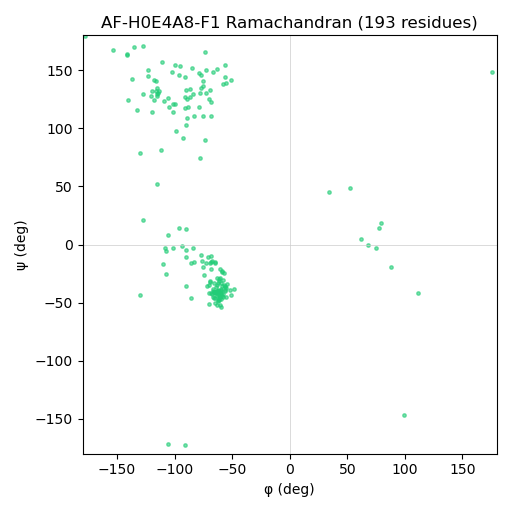 1
ATOM 651 N N . GLN A 1 92 ? 4.208 7.163 16.007 1.00 97.94 92 GLN A N 1
ATOM 652 C CA . GLN A 1 92 ? 2.806 6.747 15.950 1.00 97.94 92 GLN A CA 1
ATOM 653 C C . GLN A 1 92 ? 2.630 5.217 15.976 1.00 97.94 92 GLN A C 1
ATOM 655 O O . GLN A 1 92 ? 1.510 4.739 16.115 1.00 97.94 92 GLN A O 1
ATOM 660 N N . GLY A 1 93 ? 3.718 4.453 15.849 1.00 97.81 93 GLY A N 1
ATOM 661 C CA . GLY A 1 93 ? 3.751 2.991 15.869 1.00 97.81 93 GLY A CA 1
ATOM 662 C C . GLY A 1 93 ? 4.111 2.378 14.517 1.00 97.81 93 GLY A C 1
ATOM 663 O O . GLY A 1 93 ? 4.915 1.448 14.473 1.00 97.81 93 GLY A O 1
ATOM 664 N N . SER A 1 94 ? 3.559 2.916 13.429 1.00 98.56 94 SER A N 1
ATOM 665 C CA . SER A 1 94 ? 3.700 2.410 12.056 1.00 98.56 94 SER A CA 1
ATOM 666 C C . SER A 1 94 ? 3.525 3.529 11.024 1.00 98.56 94 SER A C 1
ATOM 668 O O . SER A 1 94 ? 3.066 4.623 11.379 1.00 98.56 94 SER A O 1
ATOM 670 N N . ALA A 1 95 ? 3.875 3.284 9.757 1.00 98.56 95 ALA A N 1
ATOM 671 C CA . ALA A 1 95 ? 3.638 4.254 8.687 1.00 98.56 95 ALA A CA 1
ATOM 672 C C . ALA A 1 95 ? 2.136 4.497 8.470 1.00 98.56 95 ALA A C 1
ATOM 674 O O . ALA A 1 95 ? 1.728 5.651 8.322 1.00 98.56 95 ALA A O 1
ATOM 675 N N . ALA A 1 96 ? 1.308 3.459 8.599 1.00 98.69 96 ALA A N 1
ATOM 676 C CA . ALA A 1 96 ? -0.144 3.584 8.506 1.00 98.69 96 ALA A CA 1
ATOM 677 C C . ALA A 1 96 ? -0.757 4.417 9.645 1.00 98.69 96 ALA A C 1
ATOM 679 O O . ALA A 1 96 ? -1.629 5.258 9.421 1.00 98.69 96 ALA A O 1
ATOM 680 N N . GLN A 1 97 ? -0.279 4.247 10.882 1.00 98.69 97 GLN A N 1
ATOM 681 C CA . GLN A 1 97 ? -0.715 5.088 12.005 1.00 98.69 97 GLN A CA 1
ATOM 682 C C . GLN A 1 97 ? -0.212 6.533 11.867 1.00 98.69 97 GLN A C 1
ATOM 684 O O . GLN A 1 97 ? -0.909 7.471 12.259 1.00 98.69 97 GLN A O 1
ATOM 689 N N . GLN A 1 98 ? 0.965 6.743 11.264 1.00 98.69 98 GLN A N 1
ATOM 690 C CA . GLN A 1 98 ? 1.405 8.082 10.873 1.00 98.69 98 GLN A CA 1
ATOM 691 C C . GLN A 1 98 ? 0.460 8.680 9.826 1.00 98.69 98 GLN A C 1
ATOM 693 O O . GLN A 1 98 ? 0.045 9.826 9.993 1.00 98.69 98 GLN A O 1
ATOM 698 N N . ALA A 1 99 ? 0.054 7.915 8.809 1.00 98.62 99 ALA A N 1
ATOM 699 C CA . ALA A 1 99 ? -0.918 8.371 7.824 1.00 98.62 99 ALA A CA 1
ATOM 700 C C . ALA A 1 99 ? -2.247 8.772 8.478 1.00 98.62 99 ALA A C 1
ATOM 702 O O . ALA A 1 99 ? -2.741 9.869 8.224 1.00 98.62 99 ALA A O 1
ATOM 703 N N . GLN A 1 100 ? -2.766 7.956 9.403 1.00 98.62 100 GLN A N 1
ATOM 704 C CA . GLN A 1 100 ? -3.983 8.264 10.165 1.00 98.62 100 GLN A CA 1
ATOM 705 C C . GLN A 1 100 ? -3.885 9.586 10.936 1.00 98.62 100 GLN A C 1
ATOM 707 O O . GLN A 1 100 ? -4.874 10.305 11.033 1.00 98.62 100 GLN A O 1
ATOM 712 N N . SER A 1 101 ? -2.701 9.941 11.443 1.00 98.06 101 SER A N 1
ATOM 713 C CA . SER A 1 101 ? -2.488 11.220 12.136 1.00 98.06 101 SER A CA 1
ATOM 714 C C . SER A 1 101 ? -2.388 12.443 11.212 1.00 98.06 101 SER A C 1
ATOM 716 O O . SER A 1 101 ? -2.434 13.572 11.697 1.00 98.06 101 SER A O 1
ATOM 718 N N . LEU A 1 102 ? -2.207 12.235 9.903 1.00 98.19 102 LEU A N 1
ATOM 719 C CA . LEU A 1 102 ? -1.967 13.293 8.917 1.00 98.19 102 LEU A CA 1
ATOM 720 C C . LEU A 1 102 ? -3.161 13.551 7.998 1.00 98.19 102 LEU A C 1
ATOM 722 O O . LEU A 1 102 ? -3.264 14.646 7.447 1.00 98.19 102 LEU A O 1
ATOM 726 N N . VAL A 1 103 ? -4.029 12.559 7.798 1.00 98.19 103 VAL A N 1
ATOM 727 C CA . VAL A 1 103 ? -5.234 12.734 6.984 1.00 98.19 103 VAL A CA 1
ATOM 728 C C . VAL A 1 103 ? -6.278 13.590 7.718 1.00 98.19 103 VAL A C 1
ATOM 730 O O . VAL A 1 103 ? -6.340 13.564 8.951 1.00 98.19 103 VAL A O 1
ATOM 733 N N . PRO A 1 104 ? -7.120 14.344 6.988 1.00 97.88 104 PRO A N 1
ATOM 734 C CA . PRO A 1 104 ? -8.223 15.097 7.578 1.00 97.88 104 PRO A CA 1
ATOM 735 C C . PRO A 1 104 ? -9.183 14.233 8.400 1.00 97.88 104 PRO A C 1
ATOM 737 O O . PRO A 1 104 ? -9.371 13.041 8.142 1.00 97.88 104 PRO A O 1
ATOM 740 N N . ALA A 1 105 ? -9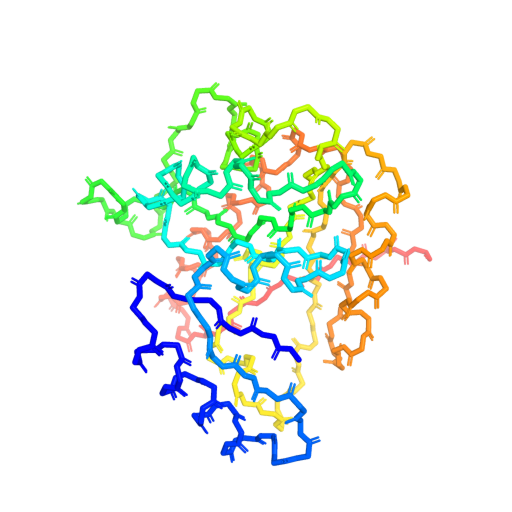.866 14.866 9.356 1.00 96.12 105 ALA A N 1
ATOM 741 C CA . ALA A 1 105 ? -10.958 14.227 10.075 1.00 96.12 105 ALA A CA 1
ATOM 742 C C . ALA A 1 105 ? -12.014 13.702 9.089 1.00 96.12 105 ALA A C 1
ATOM 744 O O . ALA A 1 105 ? -12.346 14.355 8.103 1.00 96.12 105 ALA A O 1
ATOM 745 N N . GLY A 1 106 ? -12.532 12.504 9.351 1.00 96.19 106 GLY A N 1
ATOM 746 C CA . GLY A 1 106 ? -13.505 11.863 8.469 1.00 96.19 106 GLY A CA 1
ATOM 747 C C . GLY A 1 106 ? -12.884 11.023 7.350 1.00 96.19 106 GLY A C 1
ATOM 748 O O . GLY A 1 106 ? -13.564 10.116 6.878 1.00 96.19 106 GLY A O 1
ATOM 749 N N . VAL A 1 107 ? -11.609 11.206 6.992 1.00 98.31 107 VAL A N 1
ATOM 750 C CA . VAL A 1 107 ? -10.883 10.293 6.089 1.00 98.31 107 VAL A CA 1
ATOM 751 C C . VAL A 1 107 ? -10.522 9.011 6.838 1.00 98.31 107 VAL A C 1
ATOM 753 O O . VAL A 1 107 ? -10.190 9.037 8.025 1.00 98.31 107 VAL A O 1
ATOM 756 N N . LYS A 1 108 ? -10.629 7.862 6.170 1.00 98.38 108 LYS A N 1
ATOM 757 C CA . LYS A 1 108 ? -10.342 6.550 6.765 1.00 98.38 108 LYS A CA 1
ATOM 758 C C . LYS A 1 108 ? -8.984 6.063 6.300 1.00 98.38 108 LYS A C 1
ATOM 760 O O . LYS A 1 108 ? -8.586 6.345 5.175 1.00 98.38 108 LYS A O 1
ATOM 765 N N . VAL A 1 109 ? -8.297 5.301 7.143 1.00 98.75 109 VAL A N 1
ATOM 766 C CA . VAL A 1 109 ? -7.008 4.698 6.794 1.00 98.75 109 VAL A CA 1
ATOM 767 C C . VAL A 1 109 ? -7.105 3.189 6.910 1.00 98.75 109 VAL A C 1
ATOM 769 O O . VAL A 1 109 ? -7.530 2.652 7.936 1.00 98.75 109 VAL A O 1
ATOM 772 N N . VAL A 1 110 ? -6.704 2.527 5.834 1.00 98.88 110 VAL A N 1
ATOM 773 C CA . VAL A 1 110 ? -6.490 1.087 5.748 1.00 98.88 110 VAL A CA 1
ATOM 774 C C . VAL A 1 110 ? -5.049 0.887 5.304 1.00 98.88 110 VAL A C 1
ATOM 776 O O . VAL A 1 110 ? -4.516 1.684 4.542 1.00 98.88 110 VAL A O 1
ATOM 779 N N . SER A 1 111 ? -4.407 -0.159 5.789 1.00 98.81 111 SER A N 1
ATOM 780 C CA . SER A 1 111 ? -3.044 -0.513 5.421 1.00 98.81 111 SER A CA 1
ATOM 781 C C . SER A 1 111 ? -3.036 -1.882 4.749 1.00 98.81 111 SER A C 1
ATOM 783 O O . SER A 1 111 ? -3.815 -2.759 5.129 1.00 98.81 111 SER A O 1
ATOM 785 N N . GLY A 1 112 ? -2.203 -2.051 3.724 1.00 98.38 112 GLY A N 1
ATOM 786 C CA . GLY A 1 112 ? -2.137 -3.277 2.931 1.00 98.38 112 GLY A CA 1
ATOM 787 C C . GLY A 1 112 ? -1.060 -3.229 1.852 1.00 98.38 112 GLY A C 1
ATOM 788 O O . GLY A 1 112 ? -0.378 -2.227 1.691 1.00 98.38 112 GLY A O 1
ATOM 789 N N . LEU A 1 113 ? -0.911 -4.312 1.084 1.00 98.12 113 LEU A N 1
ATOM 790 C CA . LEU A 1 113 ? -0.003 -4.406 -0.078 1.00 98.12 113 LEU A CA 1
ATOM 791 C C . LEU A 1 113 ? 1.509 -4.367 0.226 1.00 98.12 113 LEU A C 1
ATOM 793 O O . LEU A 1 113 ? 2.309 -4.514 -0.692 1.00 98.12 113 LEU A O 1
ATOM 797 N N . HIS A 1 114 ? 1.920 -4.247 1.491 1.00 98.19 114 HIS A N 1
ATOM 798 C CA . HIS A 1 114 ? 3.328 -4.064 1.890 1.00 98.19 114 HIS A CA 1
ATOM 799 C C . HIS A 1 114 ? 4.287 -5.152 1.379 1.00 98.19 114 HIS A C 1
ATOM 801 O O . HIS A 1 114 ? 5.444 -4.876 1.074 1.00 98.19 114 HIS A O 1
ATOM 807 N N . THR A 1 115 ? 3.815 -6.401 1.328 1.00 96.75 115 THR A N 1
ATOM 808 C CA . THR A 1 115 ? 4.627 -7.584 1.010 1.00 96.75 115 THR A CA 1
ATOM 809 C C . THR A 1 115 ? 4.601 -7.963 -0.467 1.00 96.75 115 THR A C 1
ATOM 811 O O . THR A 1 115 ? 5.259 -8.929 -0.845 1.00 96.75 115 THR A O 1
ATOM 814 N N . LEU A 1 116 ? 3.855 -7.233 -1.303 1.00 95.62 116 LEU A N 1
ATOM 815 C CA . LEU A 1 116 ? 3.750 -7.549 -2.723 1.00 95.62 116 LEU A CA 1
ATOM 816 C C . LEU A 1 116 ? 5.001 -7.092 -3.472 1.00 95.62 116 LEU A C 1
ATOM 818 O O . LEU A 1 116 ? 5.493 -5.976 -3.297 1.00 95.62 116 LEU A O 1
ATOM 822 N N . SER A 1 117 ? 5.512 -7.959 -4.342 1.00 93.44 117 SER A N 1
ATOM 823 C CA . SER A 1 117 ? 6.609 -7.609 -5.237 1.00 93.44 117 SER A CA 1
ATOM 824 C C . SER A 1 117 ? 6.062 -6.808 -6.413 1.00 93.44 117 SER A C 1
ATOM 826 O O . SER A 1 117 ? 5.260 -7.322 -7.185 1.00 93.44 117 SER A O 1
ATOM 828 N N . ALA A 1 118 ? 6.524 -5.565 -6.562 1.00 91.81 118 ALA A N 1
ATOM 829 C CA . ALA A 1 118 ? 6.155 -4.730 -7.703 1.00 91.81 118 ALA A CA 1
ATOM 830 C C . ALA A 1 118 ? 6.498 -5.403 -9.043 1.00 91.81 118 ALA A C 1
ATOM 832 O O . ALA A 1 118 ? 5.690 -5.346 -9.960 1.00 91.81 118 ALA A O 1
ATOM 833 N N . ASP A 1 119 ? 7.641 -6.093 -9.124 1.00 91.44 119 ASP A N 1
ATOM 834 C CA . ASP A 1 119 ? 8.062 -6.812 -10.331 1.00 91.44 119 ASP A CA 1
ATOM 835 C C . ASP A 1 119 ? 7.060 -7.915 -10.707 1.00 91.44 119 ASP A C 1
ATOM 837 O O . ASP A 1 119 ? 6.613 -7.965 -11.851 1.00 91.44 119 ASP A O 1
ATOM 841 N N . LEU A 1 120 ? 6.631 -8.737 -9.736 1.00 92.12 120 LEU A N 1
ATOM 842 C CA . LEU A 1 120 ? 5.625 -9.780 -9.976 1.00 92.12 120 LEU A CA 1
ATOM 843 C C . LEU A 1 120 ? 4.255 -9.200 -10.344 1.00 92.12 120 LEU A C 1
ATOM 845 O O . LEU A 1 120 ? 3.549 -9.787 -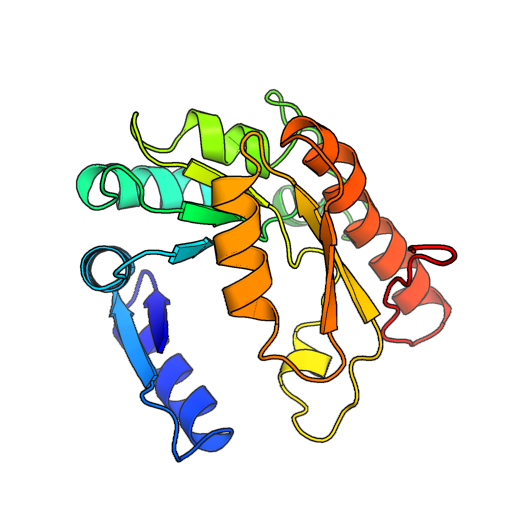11.148 1.00 92.12 120 LEU A O 1
ATOM 849 N N . LEU A 1 121 ? 3.885 -8.035 -9.804 1.00 91.31 121 LEU A N 1
ATOM 850 C CA . LEU A 1 121 ? 2.639 -7.357 -10.183 1.00 91.31 121 LEU A CA 1
ATOM 851 C C . LEU A 1 121 ? 2.657 -6.827 -11.624 1.00 91.31 121 LEU A C 1
ATOM 853 O O . LEU A 1 121 ? 1.595 -6.556 -12.180 1.00 91.31 121 LEU A O 1
ATOM 857 N N . THR A 1 122 ? 3.838 -6.635 -12.218 1.00 91.06 122 THR A N 1
ATOM 858 C CA . THR A 1 122 ? 3.962 -6.225 -13.626 1.00 91.06 122 THR A CA 1
ATOM 859 C C . THR A 1 122 ? 4.049 -7.394 -14.604 1.00 91.06 122 THR A C 1
ATOM 861 O O . THR A 1 122 ? 3.926 -7.175 -15.808 1.00 91.06 122 THR A O 1
ATOM 864 N N . ASP A 1 123 ? 4.232 -8.616 -14.102 1.00 92.12 123 ASP A N 1
ATOM 865 C CA . ASP A 1 123 ? 4.211 -9.847 -14.886 1.00 92.12 123 ASP A CA 1
ATOM 866 C C . ASP A 1 123 ? 2.790 -10.433 -14.877 1.00 92.12 123 ASP A C 1
ATOM 868 O O . ASP A 1 123 ? 2.405 -11.161 -13.966 1.00 92.12 123 ASP A O 1
ATOM 872 N N . LEU A 1 124 ? 1.981 -10.062 -15.874 1.00 90.56 124 LEU A N 1
ATOM 873 C CA . LEU A 1 124 ? 0.554 -10.414 -15.927 1.00 90.56 124 LEU A CA 1
ATOM 874 C C . LEU A 1 124 ? 0.290 -11.913 -16.148 1.00 90.56 124 LEU A C 1
ATOM 876 O O . LEU A 1 124 ? -0.830 -12.364 -15.922 1.00 90.56 124 LEU A O 1
ATOM 880 N N . ASP A 1 125 ? 1.302 -12.674 -16.573 1.00 89.81 125 ASP A N 1
ATOM 881 C CA . ASP A 1 125 ? 1.214 -14.127 -16.753 1.00 89.81 125 ASP A CA 1
ATOM 882 C C . ASP A 1 125 ? 1.610 -14.896 -15.475 1.00 89.81 125 ASP A C 1
ATOM 884 O O . ASP A 1 125 ? 1.520 -16.128 -15.424 1.00 89.81 125 ASP A O 1
ATOM 888 N N . HIS A 1 126 ? 2.064 -14.191 -14.434 1.00 89.19 126 HIS A N 1
ATOM 889 C CA . HIS A 1 126 ? 2.495 -14.787 -13.177 1.00 89.19 126 HIS A CA 1
ATOM 890 C C . HIS A 1 126 ? 1.330 -14.991 -12.200 1.00 89.19 126 HIS A C 1
ATOM 892 O O . HIS A 1 126 ? 0.640 -14.045 -11.823 1.00 89.19 126 HIS A O 1
ATOM 898 N N . ASP A 1 127 ? 1.166 -16.216 -11.695 1.00 88.44 127 ASP A N 1
ATOM 899 C CA . ASP A 1 127 ? 0.263 -16.481 -10.570 1.00 88.44 127 ASP A CA 1
ATOM 900 C C . ASP A 1 127 ? 0.900 -16.004 -9.258 1.00 88.44 127 ASP A C 1
ATOM 902 O O . ASP A 1 127 ? 1.868 -16.592 -8.771 1.00 88.44 127 ASP A O 1
ATOM 906 N N . LEU A 1 128 ? 0.340 -14.940 -8.673 1.00 91.62 128 LEU A N 1
ATOM 907 C CA . LEU A 1 128 ? 0.824 -14.369 -7.416 1.00 91.62 128 LEU A CA 1
ATOM 908 C C . LEU A 1 128 ? 0.780 -15.363 -6.250 1.00 91.62 128 LEU A C 1
ATOM 910 O O . LEU A 1 128 ? 1.624 -15.244 -5.358 1.00 91.62 128 LEU A O 1
ATOM 914 N N . ALA A 1 129 ? -0.203 -16.274 -6.231 1.00 93.12 129 ALA A N 1
ATOM 915 C CA . ALA A 1 129 ? -0.429 -17.309 -5.218 1.00 93.12 129 ALA A CA 1
ATOM 916 C C . ALA A 1 129 ? -0.053 -16.911 -3.770 1.00 93.12 129 ALA A C 1
ATOM 918 O O . ALA A 1 129 ? 0.600 -17.670 -3.045 1.00 93.12 129 ALA A O 1
ATOM 919 N N . GLN A 1 130 ? -0.446 -15.712 -3.327 1.00 95.62 130 GLN A N 1
ATOM 920 C CA . GLN A 1 130 ? -0.027 -15.157 -2.038 1.00 95.62 130 GLN A CA 1
ATOM 921 C C . GLN A 1 130 ? -1.140 -14.398 -1.327 1.00 95.62 130 GLN A C 1
ATOM 923 O O . GLN A 1 130 ? -2.127 -13.961 -1.920 1.00 95.62 130 GLN A O 1
ATOM 928 N N . ASP A 1 131 ? -0.924 -14.185 -0.035 1.00 97.81 131 ASP A N 1
ATOM 929 C CA . ASP A 1 131 ? -1.786 -13.362 0.787 1.00 97.81 131 ASP A CA 1
ATOM 930 C C . 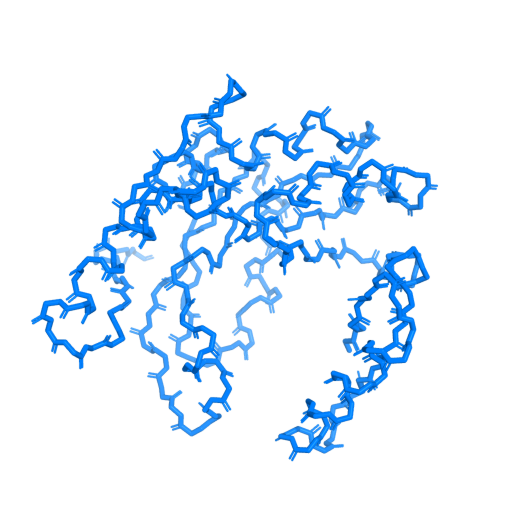ASP A 1 131 ? -1.247 -11.938 0.918 1.00 97.81 131 ASP A C 1
ATOM 932 O O . ASP A 1 131 ? -0.042 -11.710 1.056 1.00 97.81 131 ASP A O 1
ATOM 936 N N . THR A 1 132 ? -2.158 -10.970 0.986 1.00 97.75 132 THR A N 1
ATOM 937 C CA . THR A 1 132 ? -1.859 -9.635 1.507 1.00 97.75 132 THR A CA 1
ATOM 938 C C . THR A 1 132 ? -2.649 -9.380 2.780 1.00 97.75 132 THR A C 1
ATOM 940 O O . THR A 1 132 ? -3.838 -9.687 2.876 1.00 97.75 132 THR A O 1
ATOM 943 N N . LEU A 1 133 ? -1.969 -8.843 3.789 1.00 98.56 133 LEU A N 1
ATOM 944 C CA . LEU A 1 133 ? -2.559 -8.574 5.093 1.00 98.56 133 LEU A CA 1
ATOM 945 C C . LEU A 1 133 ? -3.119 -7.155 5.127 1.00 98.56 133 LEU A C 1
ATOM 947 O O . LEU A 1 133 ? -2.394 -6.199 4.846 1.00 98.56 133 LEU A O 1
ATOM 951 N N . ILE A 1 134 ? -4.391 -7.035 5.500 1.00 98.75 134 ILE A N 1
ATOM 952 C CA . ILE A 1 134 ? -5.131 -5.776 5.550 1.00 98.75 134 ILE A CA 1
ATOM 953 C C . ILE A 1 134 ? -5.387 -5.377 7.006 1.00 98.75 134 ILE A C 1
ATOM 955 O O . ILE A 1 134 ? -6.017 -6.120 7.760 1.00 98.75 134 ILE A O 1
ATOM 959 N N . CYS A 1 135 ? -4.945 -4.183 7.397 1.00 98.88 135 CYS A N 1
ATOM 960 C CA . CYS A 1 135 ? -5.136 -3.624 8.737 1.00 98.88 135 CYS A CA 1
ATOM 961 C C . CYS A 1 135 ? -5.999 -2.359 8.687 1.00 98.88 135 CYS A C 1
ATOM 963 O O . CYS A 1 135 ? -5.854 -1.524 7.800 1.00 98.88 135 CYS A O 1
ATOM 965 N N . GLY A 1 136 ? -6.892 -2.183 9.659 1.00 98.69 136 GLY A N 1
ATOM 966 C CA . GLY A 1 136 ? -7.784 -1.023 9.708 1.00 98.69 136 GLY A CA 1
ATOM 967 C C . GLY A 1 136 ? -8.786 -1.103 10.853 1.00 98.69 136 GLY A C 1
ATOM 968 O O . GLY A 1 136 ? -9.208 -2.189 11.255 1.00 98.69 136 GLY A O 1
ATOM 969 N N . ASP A 1 137 ? -9.171 0.050 11.400 1.00 98.38 137 ASP A N 1
ATOM 970 C CA . ASP A 1 137 ? -9.974 0.107 12.630 1.00 98.38 137 ASP A CA 1
ATOM 971 C C . ASP A 1 137 ? -11.443 -0.280 12.433 1.00 98.38 137 ASP A C 1
ATOM 973 O O . ASP A 1 137 ? -12.084 -0.754 13.375 1.00 98.38 137 ASP A O 1
ATOM 977 N N . ARG A 1 138 ? -11.987 -0.103 11.222 1.00 98.06 138 ARG A N 1
ATOM 978 C CA . ARG A 1 138 ? -13.383 -0.425 10.905 1.00 98.06 138 ARG A CA 1
ATOM 979 C C . ARG A 1 138 ? -13.454 -1.540 9.872 1.00 98.06 138 ARG A C 1
ATOM 981 O O . ARG A 1 138 ? -12.818 -1.480 8.823 1.00 98.06 138 ARG A O 1
ATOM 988 N N . LYS A 1 139 ? -14.296 -2.539 10.146 1.00 98.06 139 LYS A N 1
ATOM 989 C CA . LYS A 1 139 ? -14.530 -3.675 9.241 1.00 98.06 139 LYS A CA 1
ATOM 990 C C . LYS A 1 139 ? -15.061 -3.229 7.873 1.00 98.06 139 LYS A C 1
ATOM 992 O O . LYS A 1 139 ? -14.649 -3.783 6.864 1.00 98.06 139 LYS A O 1
ATOM 997 N N . ALA A 1 140 ? -15.929 -2.216 7.845 1.00 98.06 140 ALA A N 1
ATOM 998 C CA . ALA A 1 140 ? -16.506 -1.690 6.608 1.00 98.06 140 ALA A CA 1
ATOM 999 C C . ALA A 1 140 ? -15.448 -1.087 5.666 1.00 98.06 140 ALA A C 1
ATOM 1001 O O . ALA A 1 140 ? -15.504 -1.324 4.467 1.00 98.06 140 ALA A O 1
ATOM 1002 N N . ASP A 1 141 ? -14.453 -0.373 6.202 1.00 98.31 141 ASP A N 1
ATOM 1003 C CA . ASP A 1 141 ? -13.406 0.249 5.378 1.00 98.31 141 ASP A CA 1
ATOM 1004 C C . ASP A 1 141 ? -12.475 -0.812 4.783 1.00 98.31 141 ASP A C 1
ATOM 1006 O O . ASP A 1 141 ? -12.142 -0.768 3.601 1.00 98.31 141 ASP A O 1
ATOM 1010 N N . LYS A 1 142 ? -12.113 -1.818 5.590 1.00 98.69 142 LYS A N 1
ATOM 1011 C CA . LYS A 1 142 ? -11.338 -2.968 5.114 1.00 98.69 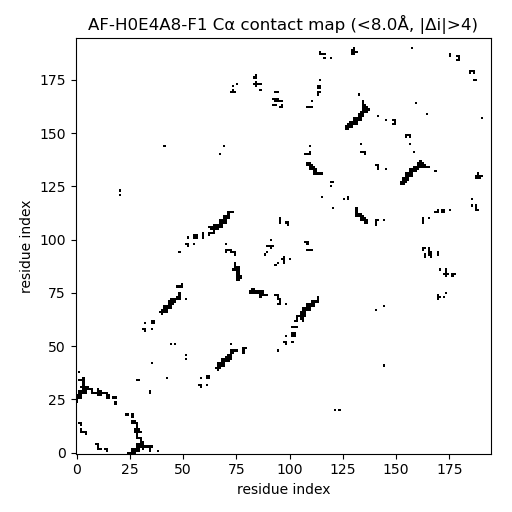142 LYS A CA 1
ATOM 1012 C C . LYS A 1 142 ? -12.086 -3.758 4.046 1.00 98.69 142 LYS A C 1
ATOM 1014 O O . LYS A 1 142 ? -11.460 -4.173 3.084 1.00 98.69 142 LYS A O 1
ATOM 1019 N N . ALA A 1 143 ? -13.400 -3.942 4.191 1.00 98.44 143 ALA A N 1
ATOM 1020 C CA . ALA A 1 143 ? -14.207 -4.674 3.216 1.00 98.44 143 ALA A CA 1
ATOM 1021 C C . ALA A 1 143 ? -14.151 -4.034 1.820 1.00 98.44 143 ALA A C 1
ATOM 1023 O O . ALA A 1 143 ? -13.957 -4.755 0.851 1.00 98.44 143 ALA A O 1
ATOM 1024 N N . VAL A 1 144 ? -14.215 -2.698 1.729 1.00 98.38 144 VAL A N 1
ATOM 1025 C CA . VAL A 1 144 ? -14.073 -1.972 0.451 1.00 98.38 144 VAL A CA 1
ATOM 1026 C C . VAL A 1 144 ? -12.705 -2.223 -0.188 1.00 98.38 144 VAL A C 1
ATOM 1028 O O . VAL A 1 144 ? -12.613 -2.446 -1.390 1.00 98.38 144 VAL A O 1
ATOM 1031 N N . VAL A 1 145 ? -11.631 -2.202 0.608 1.00 98.50 145 VAL A N 1
ATOM 1032 C CA . VAL A 1 145 ? -10.273 -2.481 0.109 1.00 98.50 145 VAL A CA 1
ATOM 1033 C C . VAL A 1 145 ? -10.120 -3.941 -0.318 1.00 98.50 145 VAL A C 1
ATOM 1035 O O . VAL A 1 145 ? -9.543 -4.209 -1.364 1.00 98.50 145 VAL A O 1
ATOM 1038 N N . ILE A 1 146 ? -10.646 -4.882 0.465 1.00 98.31 146 ILE A N 1
ATOM 1039 C CA . ILE A 1 146 ? -10.611 -6.315 0.151 1.00 98.31 146 ILE A CA 1
ATOM 1040 C C . ILE A 1 146 ? -11.364 -6.595 -1.154 1.00 98.31 146 ILE A C 1
ATOM 1042 O O . ILE A 1 146 ? -10.849 -7.310 -2.005 1.00 98.31 146 ILE A O 1
ATOM 1046 N N . GLU A 1 147 ? -12.546 -6.006 -1.334 1.00 97.81 147 GLU A N 1
ATOM 1047 C CA . GLU A 1 147 ? -13.322 -6.105 -2.572 1.00 97.81 147 GLU A CA 1
ATOM 1048 C C . GLU A 1 147 ? -12.553 -5.518 -3.759 1.00 97.81 147 GLU A C 1
ATOM 1050 O O . GLU A 1 147 ? -12.402 -6.193 -4.775 1.00 97.81 147 GLU A O 1
ATOM 1055 N N . LEU A 1 148 ? -11.979 -4.319 -3.611 1.00 96.94 148 LEU A N 1
ATOM 1056 C CA . LEU A 1 148 ? -11.156 -3.696 -4.651 1.00 96.94 148 LEU A CA 1
ATOM 1057 C C . LEU A 1 148 ? -9.987 -4.590 -5.090 1.00 96.94 148 LEU A C 1
ATOM 1059 O O . LEU A 1 148 ? -9.664 -4.632 -6.271 1.00 96.94 148 LEU A O 1
ATOM 1063 N N . LEU A 1 149 ? -9.339 -5.279 -4.151 1.00 96.62 149 LEU A N 1
ATOM 1064 C CA . LEU A 1 149 ? -8.177 -6.128 -4.422 1.00 96.62 149 LEU A CA 1
ATOM 1065 C C . LEU A 1 149 ? -8.549 -7.552 -4.853 1.00 96.62 149 LEU A C 1
ATOM 1067 O O . LEU A 1 149 ? -7.706 -8.248 -5.407 1.00 96.62 149 LEU A O 1
ATOM 1071 N N . SER A 1 150 ? -9.796 -7.979 -4.633 1.00 94.31 150 SER A N 1
ATOM 1072 C CA . SER A 1 150 ? -10.284 -9.325 -4.978 1.00 94.31 150 SER A CA 1
ATOM 1073 C C . SER A 1 150 ? -10.305 -9.618 -6.477 1.00 94.31 150 SER A C 1
ATOM 1075 O O . SER A 1 150 ? -10.405 -10.775 -6.871 1.00 94.31 150 SER A O 1
ATOM 1077 N N . VAL A 1 151 ? -10.195 -8.578 -7.305 1.00 92.31 151 VAL A N 1
ATOM 1078 C CA . VAL A 1 151 ? -10.096 -8.694 -8.765 1.00 92.31 151 VAL A CA 1
ATOM 1079 C C . VAL A 1 151 ? -8.704 -9.125 -9.235 1.00 92.31 151 VAL A C 1
ATOM 1081 O O . VAL A 1 151 ? -8.512 -9.349 -10.425 1.00 92.31 151 VAL A O 1
ATOM 1084 N N . ILE A 1 152 ? -7.719 -9.170 -8.332 1.00 93.00 152 ILE A N 1
ATOM 1085 C CA . ILE A 1 152 ? -6.352 -9.572 -8.649 1.00 93.00 152 ILE A CA 1
ATOM 1086 C C . ILE A 1 152 ? -6.253 -11.088 -8.474 1.00 93.00 152 ILE A C 1
ATOM 1088 O O . ILE A 1 152 ? -6.257 -11.597 -7.350 1.00 93.00 152 ILE A O 1
ATOM 1092 N N . ASP A 1 153 ? -6.141 -11.802 -9.591 1.00 91.81 153 ASP A N 1
ATOM 1093 C CA . ASP A 1 153 ? -5.998 -13.256 -9.592 1.00 91.81 153 ASP A CA 1
ATOM 1094 C C . ASP A 1 153 ? -4.757 -13.696 -8.794 1.00 91.81 153 ASP A C 1
ATOM 1096 O O . ASP A 1 153 ? -3.693 -13.075 -8.836 1.00 91.81 153 ASP A O 1
ATOM 1100 N N . GLY A 1 154 ? -4.912 -14.757 -7.999 1.00 94.00 154 GLY A N 1
ATOM 1101 C CA . GLY A 1 154 ? -3.844 -15.282 -7.141 1.00 94.00 154 GLY A CA 1
ATOM 1102 C C . GLY A 1 154 ? -3.554 -14.458 -5.876 1.00 94.00 154 GLY A C 1
ATOM 1103 O O . GLY A 1 154 ? -2.744 -14.889 -5.052 1.00 94.00 154 GLY A O 1
ATOM 1104 N N . LEU A 1 155 ? -4.218 -13.312 -5.667 1.00 96.69 155 LEU A N 1
ATOM 1105 C CA . LEU A 1 155 ? -4.070 -12.495 -4.461 1.00 96.69 155 LEU A CA 1
ATOM 1106 C C . LEU A 1 155 ? -5.235 -12.700 -3.486 1.00 96.69 155 LEU A C 1
ATOM 1108 O O . LEU A 1 155 ? -6.362 -12.269 -3.727 1.00 96.69 155 LEU A O 1
ATOM 1112 N N . ARG A 1 156 ? -4.957 -13.267 -2.310 1.00 97.00 156 ARG A N 1
ATOM 1113 C CA . ARG A 1 156 ? -5.958 -13.387 -1.241 1.00 97.00 156 ARG A CA 1
ATOM 1114 C C . ARG A 1 156 ? -5.753 -12.314 -0.175 1.00 97.00 156 ARG A C 1
ATOM 1116 O O . ARG A 1 156 ? -4.720 -12.239 0.482 1.00 97.00 156 ARG A O 1
ATOM 1123 N N . CYS A 1 157 ? -6.765 -11.486 0.052 1.00 97.88 157 CYS A N 1
ATOM 1124 C CA . CYS A 1 157 ? -6.716 -10.504 1.134 1.00 97.88 157 CYS A CA 1
ATOM 1125 C C . CYS A 1 157 ? -7.130 -11.134 2.469 1.00 97.88 157 CYS A C 1
ATOM 1127 O O . CYS A 1 157 ? -8.195 -11.740 2.575 1.00 97.88 157 CYS A O 1
ATOM 1129 N N . VAL A 1 158 ? -6.313 -10.944 3.503 1.00 98.19 158 VAL A N 1
ATOM 1130 C CA . VAL A 1 158 ? -6.555 -11.456 4.857 1.00 98.19 158 VAL A CA 1
ATOM 1131 C C . VAL A 1 158 ? -6.683 -10.283 5.822 1.00 98.19 158 VAL A C 1
ATOM 1133 O O . VAL A 1 158 ? -5.781 -9.455 5.931 1.00 98.19 158 VAL A O 1
ATOM 1136 N N . ASP A 1 159 ? -7.799 -10.210 6.548 1.00 98.06 159 ASP A N 1
ATOM 1137 C CA . ASP A 1 159 ? -7.982 -9.220 7.610 1.00 98.06 159 ASP A CA 1
ATOM 1138 C C . ASP A 1 159 ? -7.044 -9.535 8.791 1.00 98.06 159 ASP A C 1
ATOM 1140 O O . ASP A 1 159 ? -7.236 -10.512 9.514 1.00 98.06 159 ASP A O 1
ATOM 1144 N N . ALA A 1 160 ? -6.036 -8.687 8.990 1.00 98.19 160 ALA A N 1
ATOM 1145 C CA . ALA A 1 160 ? -5.038 -8.800 10.051 1.00 98.19 160 ALA A CA 1
ATOM 1146 C C . ALA A 1 160 ? -5.372 -7.947 11.291 1.00 98.19 160 ALA A C 1
ATOM 1148 O O . ALA A 1 160 ? -4.530 -7.741 12.164 1.00 98.19 160 ALA A O 1
ATOM 1149 N N . GLY A 1 161 ? -6.606 -7.450 11.398 1.00 98.25 161 GLY A N 1
ATOM 1150 C CA . GLY A 1 161 ? -7.118 -6.761 12.576 1.00 98.25 161 GLY A CA 1
ATOM 1151 C C . GLY A 1 161 ? -7.099 -5.236 12.473 1.00 98.25 161 GLY A C 1
ATOM 1152 O O . GLY A 1 161 ? -7.388 -4.647 11.427 1.00 98.25 161 GLY A O 1
ATOM 1153 N N . ARG A 1 162 ? -6.874 -4.583 13.617 1.00 98.69 162 ARG A N 1
ATOM 1154 C CA . ARG A 1 162 ? -6.918 -3.118 13.773 1.00 98.69 162 ARG A CA 1
ATOM 1155 C C . ARG A 1 162 ? -5.695 -2.448 13.143 1.00 98.69 162 ARG A C 1
ATOM 1157 O O . ARG A 1 162 ? -4.701 -3.116 12.872 1.00 98.69 162 ARG A O 1
ATOM 1164 N N . LEU A 1 163 ? -5.738 -1.126 12.956 1.00 98.75 163 LEU A N 1
ATOM 1165 C CA . LEU A 1 163 ? -4.644 -0.399 12.296 1.00 98.75 163 LEU A CA 1
ATOM 1166 C C . LEU A 1 163 ? -3.308 -0.511 13.054 1.00 98.75 163 LEU A C 1
ATOM 1168 O O . LEU A 1 163 ? -2.247 -0.545 12.441 1.00 98.75 163 LEU A O 1
ATOM 1172 N N . GLU A 1 164 ? -3.348 -0.659 14.379 1.00 98.19 164 GLU A N 1
ATOM 1173 C CA . GLU A 1 164 ? -2.157 -0.873 15.217 1.00 98.19 164 GLU A CA 1
ATOM 1174 C C . GLU A 1 164 ? -1.340 -2.122 14.840 1.00 98.19 164 GLU A C 1
ATOM 1176 O O . GLU A 1 164 ? -0.141 -2.168 15.111 1.00 98.19 164 GLU A O 1
ATOM 1181 N N . GLN A 1 165 ? -1.961 -3.122 14.197 1.00 98.56 165 GLN A N 1
ATOM 1182 C CA . GLN A 1 165 ? -1.273 -4.331 13.732 1.00 98.56 165 GLN A CA 1
ATOM 1183 C C . GLN A 1 165 ? -0.380 -4.054 12.514 1.0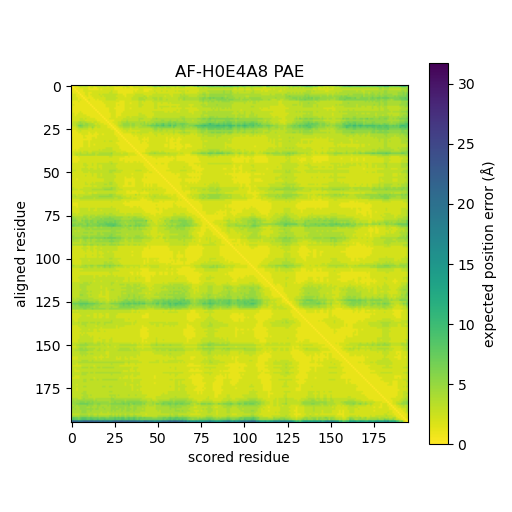0 98.56 165 GLN A C 1
ATOM 1185 O O . GLN A 1 165 ? 0.541 -4.829 12.250 1.00 98.56 165 GLN A O 1
ATOM 1190 N N . SER A 1 166 ? -0.561 -2.908 11.839 1.00 98.62 166 SER A N 1
ATOM 1191 C CA . SER A 1 166 ? 0.276 -2.488 10.707 1.00 98.62 166 SER A CA 1
ATOM 1192 C C . SER A 1 166 ? 1.759 -2.472 11.067 1.00 98.62 166 SER A C 1
ATOM 1194 O O . SER A 1 166 ? 2.591 -2.882 10.270 1.00 98.62 166 SER A O 1
ATOM 1196 N N . ARG A 1 167 ? 2.118 -2.129 12.313 1.00 97.75 167 ARG A N 1
ATOM 1197 C CA . ARG A 1 167 ? 3.522 -2.147 12.769 1.00 97.75 167 ARG A CA 1
ATOM 1198 C C . ARG A 1 167 ? 4.200 -3.514 12.627 1.00 97.75 167 ARG A C 1
ATOM 1200 O O . ARG A 1 167 ? 5.418 -3.583 12.488 1.00 97.75 167 ARG A O 1
ATOM 1207 N N . ILE A 1 168 ? 3.426 -4.596 12.730 1.00 98.12 168 ILE A N 1
ATOM 1208 C CA . ILE A 1 168 ? 3.914 -5.971 12.593 1.00 98.12 168 ILE A CA 1
ATOM 1209 C C . ILE A 1 168 ? 3.923 -6.343 11.112 1.00 98.12 168 ILE A C 1
ATOM 1211 O O . ILE A 1 168 ? 4.925 -6.856 10.618 1.00 98.12 168 ILE A O 1
ATOM 1215 N N . VAL A 1 169 ? 2.833 -6.034 10.403 1.00 98.38 169 VAL A N 1
ATOM 1216 C CA . VAL A 1 169 ? 2.669 -6.341 8.977 1.00 98.38 169 VAL A CA 1
ATOM 1217 C C . VAL A 1 169 ? 3.718 -5.627 8.118 1.00 98.38 169 VAL A C 1
ATOM 1219 O O . VAL A 1 169 ? 4.389 -6.274 7.319 1.00 98.38 169 VAL A O 1
ATOM 1222 N N . GLU A 1 170 ? 3.937 -4.328 8.321 1.00 98.50 170 GLU A N 1
ATOM 1223 C CA . GLU A 1 170 ? 4.992 -3.546 7.660 1.00 98.50 170 GLU A CA 1
ATOM 1224 C C . GLU A 1 170 ? 6.378 -4.176 7.893 1.00 98.50 170 GLU A C 1
ATOM 1226 O O . GLU A 1 170 ? 7.204 -4.244 6.979 1.00 98.50 170 GLU A O 1
ATOM 1231 N N . GLY A 1 171 ? 6.606 -4.710 9.100 1.00 97.88 171 GLY A N 1
ATOM 1232 C CA . GLY A 1 171 ? 7.829 -5.407 9.500 1.00 97.88 171 GLY A CA 1
ATOM 1233 C C . GLY A 1 171 ? 8.101 -6.721 8.757 1.00 97.88 171 GLY A C 1
ATOM 1234 O O . GLY A 1 171 ? 9.247 -7.178 8.750 1.00 97.88 171 GLY A O 1
ATOM 1235 N N . LEU A 1 172 ? 7.111 -7.303 8.073 1.00 98.06 172 LEU A N 1
ATOM 1236 C CA . LEU A 1 172 ? 7.324 -8.467 7.207 1.00 98.06 172 LEU A CA 1
ATOM 1237 C C . LEU A 1 172 ? 8.139 -8.107 5.962 1.00 98.06 172 LEU A C 1
ATOM 1239 O O . LEU A 1 172 ? 8.931 -8.914 5.487 1.00 98.06 172 LEU A O 1
ATOM 1243 N N . THR A 1 173 ? 8.024 -6.883 5.461 1.00 97.94 173 THR A N 1
ATOM 1244 C CA . THR A 1 173 ? 8.733 -6.432 4.255 1.00 97.94 173 THR A CA 1
ATOM 1245 C C . THR A 1 173 ? 10.261 -6.512 4.385 1.00 97.94 173 THR A C 1
ATOM 1247 O O . THR A 1 173 ? 10.884 -7.184 3.560 1.00 97.94 173 THR A O 1
ATOM 1250 N N . PRO A 1 174 ? 10.922 -5.919 5.407 1.00 97.75 174 PRO A N 1
ATOM 1251 C CA . PRO A 1 174 ? 12.372 -6.066 5.562 1.00 97.75 174 PRO A CA 1
ATOM 1252 C C . PRO A 1 174 ? 12.803 -7.520 5.816 1.00 97.75 174 PRO A C 1
ATOM 1254 O O . PRO A 1 174 ? 13.913 -7.903 5.429 1.00 97.75 174 PRO A O 1
ATOM 1257 N N . LEU A 1 175 ? 11.938 -8.340 6.427 1.00 97.75 175 LEU A N 1
ATOM 1258 C CA . LEU A 1 175 ? 12.168 -9.777 6.593 1.00 97.75 175 LEU A CA 1
ATOM 1259 C C . LEU A 1 175 ? 12.197 -10.491 5.232 1.00 97.75 175 LEU A C 1
ATOM 1261 O O . LEU A 1 175 ? 13.166 -11.200 4.943 1.00 97.75 175 LEU A O 1
ATOM 1265 N N . LEU A 1 176 ? 11.186 -10.262 4.387 1.00 97.75 176 LEU A N 1
ATOM 1266 C CA . LEU A 1 176 ? 11.085 -10.828 3.039 1.00 97.75 176 LEU A CA 1
ATOM 1267 C C . LEU A 1 176 ? 12.223 -10.348 2.137 1.00 97.75 176 LEU A C 1
ATOM 1269 O O . LEU A 1 176 ? 12.837 -11.167 1.461 1.00 97.75 176 LEU A O 1
ATOM 1273 N N . ILE A 1 177 ? 12.611 -9.069 2.204 1.00 97.50 177 ILE A N 1
ATOM 1274 C CA . ILE A 1 177 ? 13.801 -8.558 1.500 1.00 97.50 177 ILE A CA 1
ATOM 1275 C C . ILE A 1 177 ? 15.043 -9.372 1.887 1.00 97.50 177 ILE A C 1
ATOM 1277 O O . ILE A 1 177 ? 15.819 -9.787 1.026 1.00 97.50 177 ILE A O 1
ATOM 1281 N N . GLY A 1 178 ? 15.234 -9.649 3.180 1.00 97.56 178 GLY A N 1
ATOM 1282 C CA . GLY A 1 178 ? 16.347 -10.474 3.645 1.00 97.56 178 GLY A CA 1
ATOM 1283 C C . GLY A 1 178 ? 16.297 -11.911 3.111 1.00 97.56 178 GLY A C 1
ATOM 1284 O O . GLY A 1 178 ? 17.339 -12.473 2.769 1.00 97.56 178 GLY A O 1
ATOM 1285 N N . ILE A 1 179 ? 15.105 -12.510 3.036 1.00 98.06 179 ILE A N 1
ATOM 1286 C CA . ILE A 1 179 ? 14.888 -13.847 2.461 1.00 98.06 179 ILE A CA 1
ATOM 1287 C C . ILE A 1 179 ? 15.210 -13.841 0.962 1.00 98.06 179 ILE A C 1
ATOM 1289 O O . ILE A 1 179 ? 15.951 -14.715 0.508 1.00 98.06 179 ILE A O 1
ATOM 1293 N N . ASN A 1 180 ? 14.736 -12.837 0.228 1.00 97.69 180 ASN A N 1
ATOM 1294 C CA . ASN A 1 180 ? 14.949 -12.681 -1.210 1.00 97.69 180 ASN A CA 1
ATOM 1295 C C . ASN A 1 180 ? 16.433 -12.557 -1.546 1.00 97.69 180 ASN A C 1
ATOM 1297 O O . ASN A 1 180 ? 16.920 -13.267 -2.420 1.00 97.69 180 ASN A O 1
ATOM 1301 N N . ILE A 1 181 ? 17.184 -11.744 -0.794 1.00 96.94 181 ILE A N 1
ATOM 1302 C CA . ILE A 1 181 ? 18.637 -11.602 -0.981 1.00 96.94 181 ILE A CA 1
ATOM 1303 C C . ILE A 1 181 ? 19.359 -12.946 -0.797 1.00 96.94 181 ILE A C 1
ATOM 1305 O O . ILE A 1 181 ? 20.251 -13.276 -1.576 1.00 96.94 181 ILE A O 1
ATOM 1309 N N . ARG A 1 182 ? 18.985 -13.734 0.220 1.00 97.62 182 ARG A N 1
ATOM 1310 C CA . ARG A 1 182 ? 19.640 -15.023 0.512 1.00 97.62 182 ARG A CA 1
ATOM 1311 C C . ARG A 1 182 ? 19.308 -16.112 -0.503 1.00 97.62 182 ARG A C 1
ATOM 1313 O O . ARG A 1 182 ? 20.168 -16.936 -0.793 1.00 97.62 182 ARG A O 1
ATOM 1320 N N . ASN A 1 183 ? 18.080 -16.120 -1.013 1.00 97.50 183 ASN A N 1
ATOM 1321 C CA . ASN A 1 183 ? 17.563 -17.217 -1.831 1.00 97.50 183 ASN A CA 1
ATOM 1322 C C . ASN A 1 183 ? 17.407 -16.862 -3.316 1.00 97.50 183 ASN A C 1
ATOM 1324 O O . ASN A 1 183 ? 17.054 -17.738 -4.095 1.00 97.50 183 ASN A O 1
ATOM 1328 N N . LYS A 1 184 ? 17.681 -15.610 -3.715 1.00 95.06 184 LYS A N 1
ATOM 1329 C CA . LYS A 1 184 ? 17.460 -15.092 -5.078 1.00 95.06 184 LYS A CA 1
ATOM 1330 C C . LYS A 1 184 ? 16.024 -15.345 -5.558 1.00 95.06 184 LYS A C 1
ATOM 1332 O O . LYS A 1 184 ? 15.808 -15.887 -6.635 1.00 95.06 184 LYS A O 1
ATOM 1337 N N . ALA A 1 185 ? 15.061 -14.993 -4.712 1.00 94.06 185 ALA A N 1
ATOM 1338 C CA . ALA A 1 185 ? 13.642 -15.280 -4.905 1.00 94.06 185 ALA A CA 1
ATOM 1339 C C . ALA A 1 185 ? 12.786 -14.013 -4.776 1.00 94.06 185 ALA A C 1
ATOM 1341 O O . ALA A 1 185 ? 13.270 -12.980 -4.311 1.00 94.06 185 ALA A O 1
ATOM 1342 N N . HIS A 1 186 ? 11.505 -14.137 -5.122 1.00 92.81 186 HIS A N 1
ATOM 1343 C CA . HIS A 1 186 ? 10.447 -13.182 -4.795 1.00 92.81 186 HIS A CA 1
ATOM 1344 C C . HIS A 1 186 ? 9.492 -13.840 -3.790 1.00 92.81 186 HIS A C 1
ATOM 1346 O O . HIS A 1 186 ? 8.481 -14.425 -4.159 1.00 92.81 186 HIS A O 1
ATOM 1352 N N . ALA A 1 187 ? 9.862 -13.830 -2.511 1.00 94.94 187 ALA A N 1
ATOM 1353 C CA . ALA A 1 187 ? 9.082 -14.459 -1.454 1.00 94.94 187 ALA A CA 1
ATOM 1354 C C . ALA A 1 187 ? 7.810 -13.658 -1.145 1.00 94.94 187 ALA A C 1
ATOM 1356 O O . ALA A 1 187 ? 7.881 -12.455 -0.887 1.00 94.94 187 ALA A O 1
ATOM 1357 N N . GLY A 1 188 ? 6.679 -14.359 -1.113 1.00 95.25 188 GLY A N 1
ATOM 1358 C CA . GLY A 1 188 ? 5.411 -13.889 -0.563 1.00 95.25 188 GLY A CA 1
ATOM 1359 C C . GLY A 1 188 ? 5.099 -14.543 0.785 1.00 95.25 188 GLY A C 1
ATOM 1360 O O . GLY A 1 188 ? 5.921 -15.258 1.366 1.00 95.25 188 GLY A O 1
ATOM 1361 N N . ILE A 1 189 ? 3.886 -14.308 1.277 1.00 96.56 189 ILE A N 1
ATOM 1362 C CA . ILE A 1 189 ? 3.353 -14.932 2.492 1.00 96.56 189 ILE A CA 1
ATOM 1363 C C . ILE A 1 189 ? 2.049 -15.659 2.178 1.00 96.56 189 ILE A C 1
ATOM 1365 O O . ILE A 1 189 ? 1.304 -15.249 1.296 1.00 96.56 189 ILE A O 1
ATOM 1369 N N . HIS A 1 190 ? 1.765 -16.726 2.918 1.00 96.56 190 HIS A N 1
ATOM 1370 C CA . HIS A 1 190 ? 0.496 -17.439 2.841 1.00 96.56 190 HIS A CA 1
ATOM 1371 C C . HIS A 1 190 ? 0.065 -17.852 4.250 1.00 96.56 190 HIS A C 1
ATOM 1373 O O . HIS A 1 190 ? 0.815 -18.506 4.977 1.00 96.56 190 HIS A O 1
ATOM 1379 N N . ILE A 1 191 ? -1.133 -17.446 4.649 1.00 97.31 191 ILE A N 1
ATOM 1380 C CA . ILE A 1 191 ? -1.745 -17.733 5.940 1.00 97.31 191 ILE A CA 1
ATOM 1381 C C . ILE A 1 191 ? -2.567 -19.013 5.813 1.00 97.31 191 ILE A C 1
ATOM 1383 O O . ILE A 1 191 ? -3.536 -19.112 5.062 1.00 97.31 191 ILE A O 1
ATOM 1387 N N . THR A 1 192 ? -2.181 -20.034 6.563 1.00 96.62 192 THR A N 1
ATOM 1388 C CA . THR A 1 192 ? -2.835 -21.345 6.528 1.00 96.62 192 THR A CA 1
ATOM 1389 C C . THR A 1 192 ? -3.893 -21.477 7.619 1.00 96.62 192 THR A C 1
ATOM 1391 O O . THR A 1 192 ? -3.757 -20.881 8.686 1.00 96.62 192 THR A O 1
ATOM 1394 N N . GLY A 1 193 ? -4.899 -22.329 7.398 1.00 95.44 193 GLY A N 1
ATOM 1395 C CA . GLY A 1 193 ? -5.909 -22.651 8.417 1.00 95.44 193 GLY A CA 1
ATOM 1396 C C . GLY A 1 193 ? -7.007 -21.596 8.582 1.00 95.44 193 GLY A C 1
ATOM 1397 O O . GLY A 1 193 ? -7.681 -21.578 9.608 1.00 95.44 193 GLY A O 1
ATOM 1398 N N . LEU A 1 194 ? -7.177 -20.722 7.588 1.00 88.88 194 LEU A N 1
ATOM 1399 C CA . LEU A 1 194 ? -8.331 -19.832 7.495 1.00 88.88 194 LEU A CA 1
ATOM 1400 C C . LEU A 1 194 ? -9.556 -20.637 7.032 1.00 88.88 194 LEU A C 1
ATOM 1402 O O . LEU A 1 194 ? -9.422 -21.497 6.159 1.00 88.88 194 LEU A O 1
ATOM 1406 N N . ALA A 1 195 ? -10.701 -20.386 7.671 1.00 65.00 195 ALA A N 1
ATOM 1407 C CA . ALA A 1 195 ? -11.976 -21.063 7.424 1.00 65.00 195 ALA A CA 1
ATOM 1408 C C . ALA A 1 195 ? -12.761 -20.428 6.272 1.00 65.00 195 ALA A C 1
ATOM 1410 O O . ALA A 1 195 ? -12.676 -19.186 6.126 1.00 65.00 195 ALA A O 1
#

Foldseek 3Di:
DEAADCDQVVQQVVQVVVCVLVVPDPYHGGHLQVSLLPDDAEDEDPDELLCRLVSLLVNQVRHDARHEYEYLYFQAQVSVPGDRLDGDADPLLTSQSVSVVRHDPRYFYKYKPNLDDPVQVSVLVDQLLAEMEMAAADPVSSVVVQVVCVPRGNYHYDHPYHNNCNSVRSNVNSVQVVVCVVPVDSDHHHDPDDD

Solvent-accessible surface area (backbone atoms only — not comparable to full-atom values): 10658 Å² total; per-residue (Å²): 93,69,38,55,22,99,43,45,67,63,9,36,53,51,23,53,57,48,32,74,77,38,74,89,53,69,60,41,34,27,34,42,55,58,30,47,57,69,40,87,49,67,44,76,43,83,49,61,48,75,47,40,66,62,51,42,56,70,33,37,90,49,63,48,68,73,26,32,39,37,31,38,44,45,45,37,17,56,65,77,77,46,53,65,62,32,76,50,89,41,93,69,56,20,54,49,42,43,46,56,73,51,48,44,85,60,45,41,56,34,29,31,61,53,61,61,54,67,69,59,72,70,38,85,87,55,80,61,75,24,45,35,58,34,17,18,78,44,70,71,62,44,48,55,52,42,58,67,47,58,77,40,74,45,45,44,73,40,84,59,48,40,42,80,44,37,42,58,56,41,51,46,31,24,52,37,49,50,50,17,70,75,65,78,52,86,61,71,46,76,84,79,91,77,131

Sequence (195 aa):
MIIGSRDAGRAAEAAERAKGLVPDGDLRGLENAEATTAAEKVVVIAVPFASQASTLKGLSDVLREDQIVLDATVPLGPAIGGKPTTLVGVWQGSAAQQAQSLVPAGVKVVSGLHTLSADLLTDLDHDLAQDTLICGDRKADKAVVIELLSVIDGLRCVDAGRLEQSRIVEGLTPLLIGINIRNKAHAGIHITGLA

Nearest PDB structures (foldseek):
  5n2i-assembly2_D  TM=9.201E-01  e=3.412E-17  Thermobifida fusca YX
  1jay-assembly1_B  TM=8.815E-01  e=1.023E-15  Archaeoglobus fulgidus
  3dtt-assembly1_A  TM=8.286E-01  e=4.353E-10  Arthrobacter sp. FB24
  3dtt-assembly1_B  TM=8.255E-01  e=9.402E-10  Arthrobacter sp. FB24
  2raf-assembly2_C-2  TM=7.550E-01  e=3.829E-10  Lactiplantibacillus plantarum WCFS1